Protein AF-A0A2H6AG44-F1 (afdb_monomer_lite)

Secondary structure (DSSP, 8-state):
-----S----S-SSS---EEEEEETTEEEEEESPPPPEEEEP-----SS-TT---EEEE-HHHHHHHHHHHHHHHTT-TT--HHHHHHHHHHH-TT-SSPPPHHHHHHHHHHHHHHHS-TTTTTT--PPPBTTB--------TTS-HHHHHHHHHHHHHHHHHH-TT-TTS-S-SS--TTS-----------------------

Sequence (204 aa):
MSLLVDNPILNSPFEEPTRYWAYEEGQPVLKKGRRPAGYYLKARTRGLQMAMLEEEFIPLELVNTIRERVQNWRERGHPGARPITRQLLNHWNNPERERKLFFCQRQAAETLIWLVEASQAEKQGIMIPKDNGLTRYACKMATGSGKTVVMGMVIAWQVLNKLANPQDRRFSDSPFPTSGRTCGMNTGRTTLSAGAARTGGRLR

Radius of gyration: 23.06 Å; chains: 1; bounding box: 61×59×54 Å

Foldseek 3Di:
DDLDDPDQDDDDQQDADQWHFDQDPNDTDIDGGDDFAWAFDDPPDPDPPPPPPDRDTDGPVLVRLLLVLLVVCVVVQNPQADPLVSVLLVVLVDPPDPDNAGPLLSSLLSSVSCVQRPDVVSCPPRDQDADPNHGDDDRDDDPPNCPVVSLVSNLCVLCSVCVVPVPDPSGDNDPDPPPDDDPDPPPPDDDDDPDDDDDDDDDD

pLDDT: mean 72.51, std 21.18, range [26.36, 92.31]

Structure (mmCIF, N/CA/C/O backbone):
data_AF-A0A2H6AG44-F1
#
_entry.id   AF-A0A2H6AG44-F1
#
loop_
_atom_site.group_PDB
_atom_site.id
_atom_site.type_symbol
_atom_site.label_atom_id
_atom_site.label_alt_id
_atom_site.label_comp_id
_atom_site.label_asym_id
_atom_site.label_entity_id
_atom_site.label_seq_id
_atom_site.pdbx_PDB_ins_code
_atom_site.Cartn_x
_atom_site.Cartn_y
_atom_site.Cartn_z
_atom_site.occupancy
_atom_site.B_iso_or_equiv
_atom_site.auth_seq_id
_atom_site.auth_comp_id
_atom_site.auth_asym_id
_atom_site.auth_atom_id
_atom_site.pdbx_PDB_model_num
ATOM 1 N N . MET A 1 1 ? 29.881 -11.716 -20.248 1.00 42.09 1 MET A N 1
ATOM 2 C CA . MET A 1 1 ? 28.734 -10.804 -20.438 1.00 42.09 1 MET A CA 1
ATOM 3 C C . MET A 1 1 ? 28.408 -10.192 -19.091 1.00 42.09 1 MET A C 1
ATOM 5 O O . MET A 1 1 ? 28.078 -10.925 -18.167 1.00 42.09 1 MET A O 1
ATOM 9 N N . SER A 1 2 ? 28.629 -8.890 -18.930 1.00 40.59 2 SER A N 1
ATOM 10 C CA . SER A 1 2 ? 28.346 -8.183 -17.683 1.00 40.59 2 SER A CA 1
ATOM 11 C C . SER A 1 2 ? 26.833 -8.109 -17.480 1.00 40.59 2 SER A C 1
ATOM 13 O O . SER A 1 2 ? 26.143 -7.378 -18.175 1.00 40.59 2 SER A O 1
ATOM 15 N N . LEU A 1 3 ? 26.320 -8.834 -16.483 1.00 56.34 3 LEU A N 1
ATOM 16 C CA . LEU A 1 3 ? 24.947 -8.696 -15.963 1.00 56.34 3 LEU A CA 1
ATOM 17 C C . LEU A 1 3 ? 24.706 -7.334 -15.270 1.00 56.34 3 LEU A C 1
ATOM 19 O O . LEU A 1 3 ? 23.705 -7.140 -14.585 1.00 56.34 3 LEU A O 1
ATOM 23 N N . LEU A 1 4 ? 25.664 -6.415 -15.379 1.00 56.34 4 LEU A N 1
ATOM 24 C CA . LEU A 1 4 ? 25.711 -5.151 -14.670 1.00 56.34 4 LEU A CA 1
ATOM 25 C C . LEU A 1 4 ? 25.247 -4.057 -15.624 1.00 56.34 4 LEU A C 1
ATOM 27 O O . LEU A 1 4 ? 25.925 -3.733 -16.593 1.00 56.34 4 LEU A O 1
ATOM 31 N N . VAL A 1 5 ? 24.064 -3.525 -15.338 1.00 64.44 5 VAL A N 1
ATOM 32 C CA . VAL A 1 5 ? 23.572 -2.281 -15.926 1.00 64.44 5 VAL A CA 1
ATOM 33 C C . VAL A 1 5 ? 24.279 -1.121 -15.226 1.00 64.44 5 VAL A C 1
ATOM 35 O O . VAL A 1 5 ? 24.284 -1.080 -13.996 1.00 64.44 5 VAL A O 1
ATOM 38 N N . ASP A 1 6 ? 24.806 -0.161 -15.988 1.00 64.00 6 ASP A N 1
ATOM 39 C CA . ASP A 1 6 ? 25.534 0.998 -15.446 1.00 64.00 6 ASP A CA 1
ATOM 40 C C . ASP A 1 6 ? 24.676 1.866 -14.506 1.00 64.00 6 ASP A C 1
ATOM 42 O O . ASP A 1 6 ? 25.170 2.391 -13.513 1.00 64.00 6 ASP A O 1
ATOM 46 N N . ASN A 1 7 ? 23.365 1.960 -14.770 1.00 75.62 7 ASN A N 1
ATOM 47 C CA . ASN A 1 7 ? 22.387 2.660 -13.932 1.00 75.62 7 ASN A CA 1
ATOM 48 C C . ASN A 1 7 ? 21.241 1.726 -13.492 1.00 75.62 7 ASN A C 1
ATOM 50 O O . ASN A 1 7 ? 20.195 1.651 -14.148 1.00 75.62 7 ASN A O 1
ATOM 54 N N . PRO A 1 8 ? 21.393 1.014 -12.359 1.00 76.19 8 PRO A N 1
ATOM 55 C CA . PRO A 1 8 ? 20.370 0.089 -11.872 1.00 76.19 8 PRO A CA 1
ATOM 56 C C . PRO A 1 8 ? 19.147 0.801 -11.267 1.00 76.19 8 PRO A C 1
ATOM 58 O O . PRO A 1 8 ? 18.061 0.218 -11.209 1.00 76.19 8 PRO A O 1
ATOM 61 N N . ILE A 1 9 ? 19.294 2.054 -10.818 1.00 81.25 9 ILE A N 1
ATOM 62 C CA . ILE A 1 9 ? 18.219 2.831 -10.186 1.00 81.25 9 ILE A CA 1
ATOM 63 C C . ILE A 1 9 ? 17.515 3.680 -11.248 1.00 81.25 9 ILE A C 1
ATOM 65 O O . ILE A 1 9 ? 18.078 4.642 -11.758 1.00 81.25 9 ILE A O 1
ATOM 69 N N . LEU A 1 10 ? 16.267 3.323 -11.563 1.00 82.38 10 LEU A N 1
ATOM 70 C CA . LEU A 1 10 ? 15.474 3.979 -12.613 1.00 82.38 10 LEU A CA 1
ATOM 71 C C . LEU A 1 10 ? 14.402 4.948 -12.099 1.00 82.38 10 LEU A C 1
ATOM 73 O O . LEU A 1 10 ? 13.981 5.830 -12.840 1.00 82.38 10 LEU A O 1
ATOM 77 N N . ASN A 1 11 ? 13.899 4.744 -10.878 1.00 85.62 11 ASN A N 1
ATOM 78 C CA . ASN A 1 11 ? 12.715 5.442 -10.371 1.00 85.62 11 ASN A CA 1
ATOM 79 C C . ASN A 1 11 ? 13.022 6.191 -9.074 1.00 85.62 11 ASN A C 1
ATOM 81 O O . ASN A 1 11 ? 13.850 5.753 -8.273 1.00 85.62 11 ASN A O 1
ATOM 85 N N . SER A 1 12 ? 12.276 7.271 -8.843 1.00 85.50 12 SER A N 1
ATOM 86 C CA . SER A 1 12 ? 12.249 7.966 -7.557 1.00 85.50 12 SER A CA 1
ATOM 87 C C . SER A 1 12 ? 11.626 7.077 -6.467 1.00 85.50 12 SER A C 1
ATOM 89 O O . SER A 1 12 ? 10.644 6.382 -6.733 1.00 85.50 12 SER A O 1
ATOM 91 N N . PRO A 1 13 ? 12.134 7.100 -5.221 1.00 85.88 13 PRO A N 1
ATOM 92 C CA . PRO A 1 13 ? 11.559 6.331 -4.113 1.00 85.88 13 PRO A CA 1
ATOM 93 C C . PRO A 1 13 ? 10.216 6.889 -3.598 1.00 85.88 13 PRO A C 1
ATOM 95 O O . PRO A 1 13 ? 9.525 6.222 -2.819 1.00 85.88 13 PRO A O 1
ATOM 98 N N . PHE A 1 14 ? 9.849 8.112 -3.990 1.00 86.19 14 PHE A N 1
ATOM 99 C CA . PHE A 1 14 ? 8.652 8.815 -3.508 1.00 86.19 14 PHE A CA 1
ATOM 100 C C . PHE A 1 14 ? 7.451 8.711 -4.453 1.00 86.19 14 PHE A C 1
ATOM 102 O O . PHE A 1 14 ? 6.318 8.927 -4.022 1.00 86.19 14 PHE A O 1
ATOM 109 N N . GLU A 1 15 ? 7.694 8.356 -5.711 1.00 86.69 15 GLU A N 1
ATOM 110 C CA . GLU A 1 15 ? 6.684 8.291 -6.765 1.00 86.69 15 GLU A CA 1
ATOM 111 C C . GLU A 1 15 ? 6.394 6.846 -7.174 1.00 86.69 15 GLU A C 1
ATOM 113 O O . GLU A 1 15 ? 7.120 5.910 -6.826 1.00 86.69 15 GLU A O 1
ATOM 118 N N . GLU A 1 16 ? 5.298 6.657 -7.906 1.00 86.06 16 GLU A N 1
ATOM 119 C CA . GLU A 1 16 ? 4.969 5.359 -8.481 1.00 86.06 16 GLU A CA 1
ATOM 120 C C . GLU A 1 16 ? 6.038 4.957 -9.516 1.00 86.06 16 GLU A C 1
ATOM 122 O O . GLU A 1 16 ? 6.372 5.753 -10.396 1.00 86.06 16 GLU A O 1
ATOM 127 N N . PRO A 1 17 ? 6.598 3.734 -9.443 1.00 87.62 17 PRO A N 1
ATOM 128 C CA . PRO A 1 17 ? 7.595 3.281 -10.406 1.00 87.62 17 PRO A CA 1
ATOM 129 C C . PRO A 1 17 ? 7.007 3.188 -11.819 1.00 87.62 17 PRO A C 1
ATOM 131 O O . PRO A 1 17 ? 6.048 2.452 -12.054 1.00 87.62 17 PRO A O 1
ATOM 134 N N . THR A 1 18 ? 7.638 3.881 -12.767 1.00 88.69 18 THR A N 1
ATOM 135 C CA . THR A 1 18 ? 7.198 3.972 -14.169 1.00 88.69 18 THR A CA 1
ATOM 136 C C . THR A 1 18 ? 8.041 3.140 -15.127 1.00 88.69 18 THR A C 1
ATOM 138 O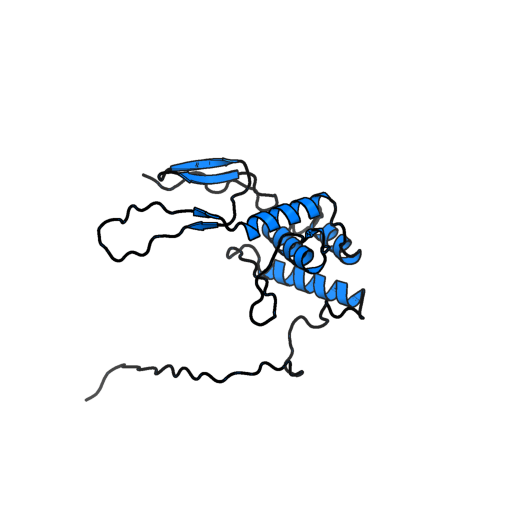 O . THR A 1 18 ? 7.660 2.984 -16.288 1.00 88.69 18 THR A O 1
ATOM 141 N N . ARG A 1 19 ? 9.200 2.635 -14.689 1.00 88.38 19 ARG A N 1
ATOM 142 C CA . ARG A 1 19 ? 10.122 1.843 -15.517 1.00 88.38 19 ARG A CA 1
ATOM 143 C C . ARG A 1 19 ? 10.704 0.676 -14.733 1.00 88.38 19 ARG A C 1
ATOM 145 O O . ARG A 1 19 ? 10.898 0.772 -13.520 1.00 88.38 19 ARG A O 1
ATOM 152 N N . TYR A 1 20 ? 11.037 -0.415 -15.410 1.00 88.56 20 TYR A N 1
ATOM 153 C CA . TYR A 1 20 ? 11.766 -1.528 -14.803 1.00 88.56 20 TYR A CA 1
ATOM 154 C C . TYR A 1 20 ? 12.668 -2.235 -15.814 1.00 88.56 20 TYR A C 1
ATOM 156 O O . TYR A 1 20 ? 12.394 -2.242 -17.012 1.00 88.56 20 TYR A O 1
ATOM 164 N N . TRP A 1 21 ? 13.731 -2.853 -15.303 1.00 84.19 21 TRP A N 1
ATOM 165 C CA . TRP A 1 21 ? 14.568 -3.773 -16.064 1.00 84.19 21 TRP A CA 1
ATOM 166 C C . TRP A 1 21 ? 13.903 -5.153 -16.107 1.00 84.19 21 TRP A C 1
ATOM 168 O O . TRP A 1 21 ? 13.630 -5.746 -15.057 1.00 84.19 21 TRP A O 1
ATOM 178 N N . ALA A 1 22 ? 13.619 -5.643 -17.310 1.00 82.81 22 ALA A N 1
ATOM 179 C CA . ALA A 1 22 ? 13.254 -7.026 -17.585 1.00 82.81 22 ALA A CA 1
ATOM 180 C C . ALA A 1 22 ? 14.497 -7.760 -18.095 1.00 82.81 22 ALA A C 1
ATOM 182 O O . ALA A 1 22 ? 15.274 -7.181 -18.843 1.00 82.81 22 ALA A O 1
ATOM 183 N N . TYR A 1 23 ? 14.694 -9.009 -17.686 1.00 78.75 23 TYR A N 1
ATOM 184 C CA . TYR A 1 23 ? 15.743 -9.849 -18.258 1.00 78.75 23 TYR A CA 1
ATOM 185 C C . TYR A 1 23 ? 15.082 -10.789 -19.258 1.00 78.75 23 TYR A C 1
ATOM 187 O O . TYR A 1 23 ? 14.269 -11.621 -18.861 1.00 78.75 23 TYR A O 1
ATOM 195 N N . GLU A 1 24 ? 15.402 -10.617 -20.533 1.00 77.31 24 GLU A N 1
ATOM 196 C CA . GLU A 1 24 ? 14.952 -11.474 -21.632 1.00 77.31 24 GLU A CA 1
ATOM 197 C C . GLU A 1 24 ? 16.206 -12.077 -22.258 1.00 77.31 24 GLU A C 1
ATOM 199 O O . GLU A 1 24 ? 17.140 -11.344 -22.576 1.00 77.31 24 GLU A O 1
ATOM 204 N N . GLU A 1 25 ? 16.284 -13.410 -22.324 1.00 69.06 25 GLU A N 1
ATOM 205 C CA . GLU A 1 25 ? 17.428 -14.133 -22.914 1.00 69.06 25 GLU A CA 1
ATOM 206 C C . GLU A 1 25 ? 18.803 -13.716 -22.342 1.00 69.06 25 GLU A C 1
ATOM 208 O O . GLU A 1 25 ? 19.834 -13.737 -23.010 1.00 69.06 25 GLU A O 1
ATOM 213 N N . GLY A 1 26 ? 18.830 -13.310 -21.067 1.00 69.25 26 GLY A N 1
ATOM 214 C CA . GLY A 1 26 ? 20.046 -12.856 -20.385 1.00 69.25 26 GLY A CA 1
ATOM 215 C C . GLY A 1 26 ? 20.449 -11.403 -20.665 1.00 69.25 26 GLY A C 1
ATOM 216 O O . GLY A 1 26 ? 21.463 -10.957 -20.123 1.00 69.25 26 GLY A O 1
ATOM 217 N N . GLN A 1 27 ? 19.664 -10.641 -21.435 1.00 73.25 27 GLN A N 1
ATOM 218 C CA . GLN A 1 27 ? 19.882 -9.213 -21.677 1.00 73.25 27 GLN A CA 1
ATOM 219 C C . GLN A 1 27 ? 18.901 -8.332 -20.878 1.00 73.25 27 GLN A C 1
ATOM 221 O O . GLN A 1 27 ? 17.702 -8.620 -20.827 1.00 73.25 27 GLN A O 1
ATOM 226 N N . PRO A 1 28 ? 19.382 -7.247 -20.236 1.00 79.81 28 PRO A N 1
ATOM 227 C CA . PRO A 1 28 ? 18.525 -6.300 -19.534 1.00 79.81 28 PRO A CA 1
ATOM 228 C C . PRO A 1 28 ? 17.813 -5.370 -20.529 1.00 79.81 28 PRO A C 1
ATOM 230 O O . PRO A 1 28 ? 18.414 -4.466 -21.105 1.00 79.81 28 PRO A O 1
ATOM 233 N N . VAL A 1 29 ? 16.506 -5.552 -20.691 1.00 84.69 29 VAL A N 1
ATOM 234 C CA . VAL A 1 29 ? 15.631 -4.713 -21.517 1.00 84.69 29 VAL A CA 1
ATOM 235 C C . VAL A 1 29 ? 14.862 -3.738 -20.628 1.00 84.69 29 VAL A C 1
ATOM 237 O O . VAL A 1 29 ? 14.238 -4.119 -19.634 1.00 84.69 29 VAL A O 1
ATOM 240 N N . LEU A 1 30 ? 14.883 -2.454 -20.985 1.00 85.94 30 LEU A N 1
ATOM 241 C CA . LEU A 1 30 ? 14.125 -1.427 -20.276 1.00 85.94 30 LEU A CA 1
ATOM 242 C C . LEU A 1 30 ? 12.657 -1.457 -20.718 1.00 85.94 30 LEU A C 1
ATOM 244 O O . LEU A 1 30 ? 12.338 -1.106 -21.854 1.00 85.94 30 LEU A O 1
ATOM 248 N N . LYS A 1 31 ? 11.746 -1.808 -19.808 1.00 86.94 31 LYS A N 1
ATOM 249 C CA . LYS A 1 31 ? 10.298 -1.773 -20.055 1.00 86.94 31 LYS A CA 1
ATOM 250 C C . LYS A 1 31 ? 9.630 -0.604 -19.336 1.00 86.94 31 LYS A C 1
ATOM 252 O O . LYS A 1 31 ? 10.017 -0.212 -18.232 1.00 86.94 31 LYS A O 1
ATOM 257 N N . LYS A 1 32 ? 8.605 -0.042 -19.986 1.00 87.75 32 LYS A N 1
ATOM 258 C CA . LYS A 1 32 ? 7.723 0.984 -19.412 1.00 87.75 32 LYS A CA 1
ATOM 259 C C . LYS A 1 32 ? 6.639 0.327 -18.553 1.00 87.75 32 LYS A C 1
ATOM 261 O O . LYS A 1 32 ? 6.216 -0.794 -18.819 1.00 87.75 32 LYS A O 1
ATOM 266 N N . GLY A 1 33 ? 6.182 1.053 -17.543 1.00 85.75 33 GLY A N 1
ATOM 267 C CA . GLY A 1 33 ? 5.199 0.612 -16.563 1.00 85.75 33 GLY A CA 1
ATOM 268 C C . GLY A 1 33 ? 5.828 0.088 -15.276 1.00 85.75 33 GLY A C 1
ATOM 269 O O . GLY A 1 33 ? 7.043 0.106 -15.070 1.00 85.75 33 GLY A O 1
ATOM 270 N N . ARG A 1 34 ? 4.966 -0.385 -14.383 1.00 85.25 34 ARG A N 1
ATOM 271 C CA . ARG A 1 34 ? 5.368 -0.986 -13.119 1.00 85.25 34 ARG A CA 1
ATOM 272 C C . ARG A 1 34 ? 5.635 -2.476 -13.302 1.00 85.25 34 ARG A C 1
ATOM 274 O O . ARG A 1 34 ? 4.851 -3.179 -13.931 1.00 85.25 34 ARG A O 1
ATOM 281 N N . ARG A 1 35 ? 6.702 -2.981 -12.676 1.00 87.31 35 ARG A N 1
ATOM 282 C CA . ARG A 1 35 ? 7.015 -4.414 -12.701 1.00 87.31 35 ARG A CA 1
ATOM 283 C C . ARG A 1 35 ? 5.863 -5.247 -12.099 1.00 87.31 35 ARG A C 1
ATOM 285 O O . ARG A 1 35 ? 5.492 -4.986 -10.942 1.00 87.31 35 ARG A O 1
ATOM 292 N N . PRO A 1 36 ? 5.352 -6.272 -12.811 1.00 87.44 36 PRO A N 1
ATOM 293 C CA . PRO A 1 36 ? 4.350 -7.175 -12.258 1.00 87.44 36 PRO A CA 1
ATOM 294 C C . PRO A 1 36 ? 4.908 -7.913 -11.036 1.00 87.44 36 PRO A C 1
ATOM 296 O O . PRO A 1 36 ? 6.092 -8.252 -10.965 1.00 87.44 36 PRO A O 1
ATOM 299 N N . ALA A 1 37 ? 4.062 -8.137 -10.033 1.00 87.44 37 ALA A N 1
ATOM 300 C CA . ALA A 1 37 ? 4.389 -9.030 -8.933 1.00 87.44 37 ALA A CA 1
ATOM 301 C C . ALA A 1 37 ? 4.443 -10.464 -9.463 1.00 87.44 37 ALA A C 1
ATOM 303 O O . ALA A 1 37 ? 3.527 -10.898 -10.157 1.00 87.44 37 ALA A O 1
ATOM 304 N N . GLY A 1 38 ? 5.502 -11.182 -9.114 1.00 86.81 38 GLY A N 1
ATOM 305 C CA . GLY A 1 38 ? 5.739 -12.560 -9.517 1.00 86.81 38 GLY A CA 1
ATOM 306 C C . GLY A 1 38 ? 7.015 -13.090 -8.879 1.00 86.81 38 GLY A C 1
ATOM 307 O O . GLY A 1 38 ? 7.726 -12.354 -8.182 1.00 86.81 38 GLY A O 1
ATOM 308 N N . TYR A 1 39 ? 7.295 -14.364 -9.097 1.00 82.56 39 TYR A N 1
ATOM 309 C CA . TYR A 1 39 ? 8.540 -15.007 -8.694 1.00 82.56 39 TYR A CA 1
ATOM 310 C C . TYR A 1 39 ? 9.073 -15.843 -9.853 1.00 82.56 39 TYR A C 1
ATOM 312 O O . TYR A 1 39 ? 8.308 -16.301 -10.694 1.00 82.56 39 TYR A O 1
ATOM 320 N N . TYR A 1 40 ? 10.390 -16.022 -9.890 1.00 80.44 40 TYR A N 1
ATOM 321 C CA . TYR A 1 40 ? 11.020 -16.932 -10.838 1.00 80.44 40 TYR A CA 1
ATOM 322 C C . TYR A 1 40 ? 11.153 -18.297 -10.182 1.00 80.44 40 TYR A C 1
ATOM 324 O O . TYR A 1 40 ? 11.699 -18.398 -9.075 1.00 8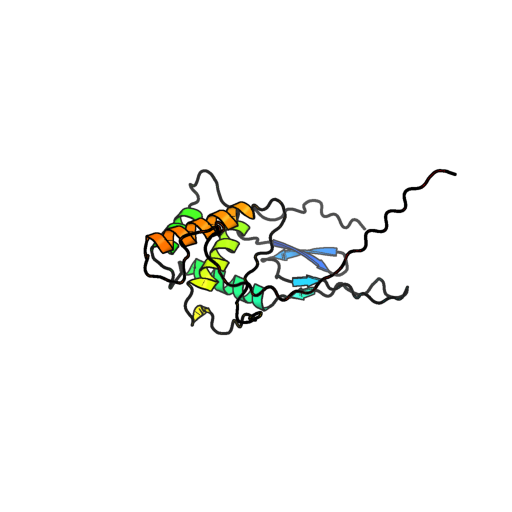0.44 40 TYR A O 1
ATOM 332 N N . LEU A 1 41 ? 10.656 -19.340 -10.841 1.00 72.69 41 LEU A N 1
ATOM 333 C CA . LEU A 1 41 ? 10.988 -20.706 -10.461 1.00 72.69 41 LEU A CA 1
ATOM 334 C C . LEU A 1 41 ? 12.282 -21.109 -11.154 1.00 72.69 41 LEU A C 1
ATOM 336 O O . LEU A 1 41 ? 12.414 -21.020 -12.367 1.00 72.69 41 LEU A O 1
ATOM 340 N N . LYS A 1 42 ? 13.236 -21.595 -10.360 1.00 63.28 42 LYS A N 1
ATOM 341 C CA . LYS A 1 42 ? 14.343 -22.397 -10.881 1.00 63.28 42 LYS A CA 1
ATOM 342 C C . LYS A 1 42 ? 13.933 -23.851 -10.751 1.00 63.28 42 LYS A C 1
ATOM 344 O O . LYS A 1 42 ? 13.688 -24.304 -9.629 1.00 63.28 42 LYS A O 1
ATOM 349 N N . ALA A 1 43 ? 13.852 -24.570 -11.865 1.00 54.38 43 ALA A N 1
ATOM 350 C CA . ALA A 1 43 ? 13.606 -26.004 -11.846 1.00 54.38 43 ALA A CA 1
ATOM 351 C C . ALA A 1 43 ? 14.711 -26.691 -11.019 1.00 54.38 43 ALA A C 1
ATOM 353 O O . ALA A 1 43 ? 15.871 -26.756 -11.420 1.00 54.38 43 ALA A O 1
ATOM 354 N N . ARG A 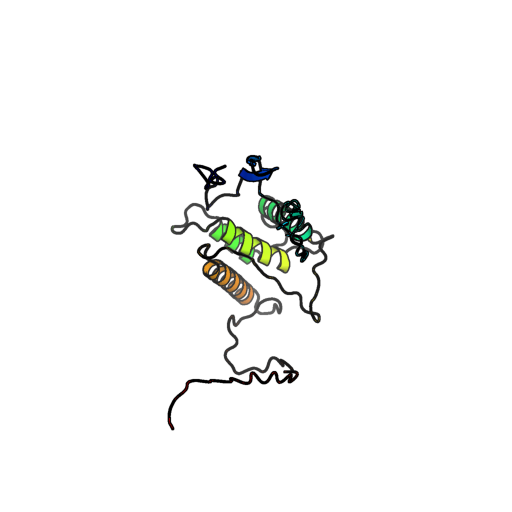1 44 ? 14.373 -27.170 -9.815 1.00 48.28 44 ARG A N 1
ATOM 355 C CA . ARG A 1 44 ? 15.270 -28.002 -9.001 1.00 48.28 44 ARG A CA 1
ATOM 356 C C . ARG A 1 44 ? 15.190 -29.444 -9.496 1.00 48.28 44 ARG A C 1
ATOM 358 O O . ARG A 1 44 ? 14.619 -30.291 -8.815 1.00 48.28 44 ARG A O 1
ATOM 365 N N . THR A 1 45 ? 15.782 -29.739 -10.645 1.00 49.00 45 THR A N 1
ATOM 366 C CA . THR A 1 45 ? 16.004 -31.135 -11.043 1.00 49.00 45 THR A CA 1
ATOM 367 C C . THR A 1 45 ? 17.450 -31.509 -10.743 1.00 49.00 45 THR A C 1
ATOM 369 O O . THR A 1 45 ? 18.387 -30.865 -11.208 1.00 49.00 45 THR A O 1
ATOM 372 N N . ARG A 1 46 ? 17.639 -32.541 -9.909 1.00 44.50 46 ARG A N 1
ATOM 373 C CA . ARG A 1 46 ? 18.936 -33.191 -9.674 1.00 44.50 46 ARG A CA 1
ATOM 374 C C . ARG A 1 46 ? 19.372 -33.890 -10.967 1.00 44.50 46 ARG A C 1
ATOM 376 O O . ARG A 1 46 ? 18.986 -35.026 -11.206 1.00 44.50 46 ARG A O 1
ATOM 383 N N . GLY A 1 47 ? 20.167 -33.213 -11.783 1.00 46.12 47 GLY A N 1
ATOM 384 C CA . GLY A 1 47 ? 20.821 -33.789 -12.955 1.00 46.12 47 GLY A CA 1
ATOM 385 C C . GLY A 1 47 ? 21.779 -32.773 -13.566 1.00 46.12 47 GLY A C 1
ATOM 386 O O . GLY A 1 47 ? 21.408 -31.620 -13.751 1.00 46.12 47 GLY A O 1
ATOM 387 N N . LEU A 1 48 ? 23.015 -33.188 -13.858 1.00 48.81 48 LEU A N 1
ATOM 388 C CA . LEU A 1 48 ? 24.110 -32.347 -14.377 1.00 48.81 48 LEU A CA 1
ATOM 389 C C . LEU A 1 48 ? 23.859 -31.816 -15.808 1.00 48.81 48 LEU A C 1
ATOM 391 O O . LEU A 1 48 ? 24.732 -31.211 -16.419 1.00 48.81 48 LEU A O 1
ATOM 395 N N . GLN A 1 49 ? 22.672 -32.037 -16.365 1.00 44.38 49 GLN A N 1
ATOM 396 C CA . GLN A 1 49 ? 22.349 -31.747 -17.751 1.00 44.38 49 GLN A CA 1
ATOM 397 C C . GLN A 1 49 ? 20.987 -31.069 -17.768 1.00 44.38 49 GLN A C 1
ATOM 399 O O . GLN A 1 49 ? 19.992 -31.749 -17.547 1.00 44.38 49 GLN A O 1
ATOM 404 N N . MET A 1 50 ? 21.009 -29.737 -17.955 1.00 43.19 50 MET A N 1
ATOM 405 C CA . MET A 1 50 ? 19.893 -28.763 -17.983 1.00 43.19 50 MET A CA 1
ATOM 406 C C . MET A 1 50 ? 20.007 -27.612 -16.952 1.00 43.19 50 MET A C 1
ATOM 408 O O . MET A 1 50 ? 19.016 -27.116 -16.428 1.00 43.19 50 MET A O 1
ATOM 412 N N . ALA A 1 51 ? 21.215 -27.100 -16.689 1.00 46.22 51 ALA A N 1
ATOM 413 C CA . ALA A 1 51 ? 21.405 -25.852 -15.929 1.00 46.22 51 ALA A CA 1
ATOM 414 C C . ALA A 1 51 ? 21.043 -24.571 -16.725 1.00 46.22 51 ALA A C 1
ATOM 416 O O . ALA A 1 51 ? 21.285 -23.465 -16.247 1.00 46.22 51 ALA A O 1
ATOM 417 N N . MET A 1 52 ? 20.475 -24.719 -17.929 1.00 42.03 52 MET A N 1
ATOM 418 C CA . MET A 1 52 ? 20.064 -23.630 -18.825 1.00 42.03 52 MET A CA 1
ATOM 419 C C . MET A 1 52 ? 18.536 -23.521 -18.974 1.00 42.03 52 MET A C 1
ATOM 421 O O . MET A 1 52 ? 18.080 -22.847 -19.890 1.00 42.03 52 MET A O 1
ATOM 425 N N . LEU A 1 53 ? 17.736 -24.184 -18.121 1.00 45.41 53 LEU A N 1
ATOM 426 C CA . LEU A 1 53 ? 16.283 -24.002 -18.175 1.00 45.41 53 LEU A CA 1
ATOM 427 C C . LEU A 1 53 ? 15.907 -22.595 -17.713 1.00 45.41 53 LEU A C 1
ATOM 429 O O . LEU A 1 53 ? 16.182 -22.202 -16.577 1.00 45.41 53 LEU A O 1
ATOM 433 N N . GLU A 1 54 ? 15.290 -21.885 -18.650 1.00 54.62 54 GLU A N 1
ATOM 434 C CA . GLU A 1 54 ? 14.649 -20.583 -18.552 1.00 54.62 54 GLU A CA 1
ATOM 435 C C . GLU A 1 54 ? 14.038 -20.342 -17.167 1.00 54.62 54 GLU A C 1
ATOM 437 O O . GLU A 1 54 ? 13.264 -21.146 -16.644 1.00 54.62 54 GLU A O 1
ATOM 442 N N . GLU A 1 55 ? 14.410 -19.220 -16.546 1.00 62.62 55 GLU A N 1
ATOM 443 C CA . GLU A 1 55 ? 13.752 -18.746 -15.334 1.00 62.62 55 GLU A CA 1
ATOM 444 C C . GLU A 1 55 ? 12.307 -18.369 -15.691 1.00 62.62 55 GLU A C 1
ATOM 446 O O . GLU A 1 55 ? 12.033 -17.244 -16.108 1.00 62.62 55 GLU A O 1
ATOM 451 N N . GLU A 1 56 ? 11.372 -19.309 -15.549 1.00 69.62 56 GLU A N 1
ATOM 452 C CA . GLU A 1 56 ? 9.967 -19.045 -15.839 1.00 69.62 56 GLU A CA 1
ATOM 453 C C . GLU A 1 56 ? 9.411 -18.064 -14.799 1.00 69.62 56 GLU A C 1
ATOM 455 O O . GLU A 1 56 ? 9.440 -18.302 -13.582 1.00 69.62 56 GLU A O 1
ATOM 460 N N . PHE A 1 57 ? 8.947 -16.911 -15.282 1.00 80.00 57 PHE A N 1
ATOM 461 C CA . PHE A 1 57 ? 8.333 -15.887 -14.450 1.00 80.00 57 PHE A CA 1
ATOM 462 C C . PHE A 1 57 ? 6.866 -16.226 -14.215 1.00 80.00 57 PHE A C 1
ATOM 464 O O . PHE A 1 57 ? 6.041 -16.086 -15.114 1.00 80.00 57 PHE A O 1
ATOM 471 N N . ILE A 1 58 ? 6.523 -16.590 -12.981 1.00 83.44 58 ILE A N 1
ATOM 472 C CA . ILE A 1 58 ? 5.135 -16.837 -12.595 1.00 83.44 58 ILE A CA 1
ATOM 473 C C . ILE A 1 58 ? 4.552 -15.556 -11.991 1.00 83.44 58 ILE A C 1
ATOM 475 O O . ILE A 1 58 ? 4.985 -15.134 -10.905 1.00 83.44 58 ILE A O 1
ATOM 479 N N . PRO A 1 59 ? 3.572 -14.915 -12.655 1.00 85.75 59 PRO A N 1
ATOM 480 C CA . PRO A 1 59 ? 2.911 -13.740 -12.119 1.00 85.75 59 PRO A CA 1
ATOM 481 C C . PRO A 1 59 ? 2.006 -14.106 -10.936 1.00 85.75 59 PRO A C 1
ATOM 483 O O . PRO A 1 59 ? 1.319 -15.122 -10.915 1.00 85.75 59 PRO A O 1
ATOM 486 N N . LEU A 1 60 ? 1.968 -13.228 -9.937 1.00 86.94 60 LEU A N 1
ATOM 487 C CA . LEU A 1 60 ? 1.008 -13.282 -8.839 1.00 86.94 60 LEU A CA 1
ATOM 488 C C . LEU A 1 60 ? -0.229 -12.471 -9.225 1.00 86.94 60 LEU A C 1
ATOM 490 O O . LEU A 1 60 ? -0.347 -11.300 -8.853 1.00 86.94 60 LEU A O 1
ATOM 494 N N . GLU A 1 61 ? -1.137 -13.092 -9.973 1.00 86.62 61 GLU A N 1
ATOM 495 C CA . GLU A 1 61 ? -2.342 -12.448 -10.517 1.00 86.62 61 GLU A CA 1
ATOM 496 C C . GLU A 1 61 ? -3.139 -11.704 -9.444 1.00 86.62 61 GLU A C 1
ATOM 498 O O . GLU A 1 61 ? -3.337 -10.499 -9.563 1.00 86.62 61 GLU A O 1
ATOM 503 N N . LEU A 1 62 ? -3.461 -12.370 -8.329 1.00 86.94 62 LEU A N 1
ATOM 504 C CA . LEU A 1 62 ? -4.205 -11.773 -7.215 1.00 86.94 62 LEU A CA 1
ATOM 505 C C . LEU A 1 62 ? -3.566 -10.471 -6.705 1.00 86.94 62 LEU A C 1
ATOM 507 O O . LEU A 1 62 ? -4.255 -9.489 -6.440 1.00 86.94 62 LEU A O 1
ATOM 511 N N . VAL A 1 63 ? -2.237 -10.444 -6.573 1.00 88.00 63 VAL A N 1
ATOM 512 C CA . VAL A 1 63 ? -1.510 -9.263 -6.083 1.00 88.00 63 VAL A CA 1
ATOM 513 C C . VAL A 1 63 ? -1.525 -8.149 -7.124 1.00 88.00 63 VAL A C 1
ATOM 515 O O . VAL A 1 63 ? -1.662 -6.980 -6.760 1.00 88.00 63 VAL A O 1
ATOM 518 N N . ASN A 1 64 ? -1.390 -8.490 -8.404 1.00 89.69 64 ASN A N 1
ATOM 519 C CA . ASN A 1 64 ? -1.453 -7.519 -9.494 1.00 89.69 64 ASN A CA 1
ATOM 520 C C . ASN A 1 64 ? -2.852 -6.898 -9.595 1.00 89.69 64 ASN A C 1
ATOM 522 O O . ASN A 1 64 ? -2.958 -5.673 -9.626 1.00 89.69 64 ASN A O 1
ATOM 526 N N . THR A 1 65 ? -3.910 -7.704 -9.497 1.00 90.00 65 THR A N 1
ATOM 527 C CA . THR A 1 65 ? -5.295 -7.218 -9.456 1.00 90.00 65 THR A CA 1
ATOM 528 C C . THR A 1 65 ? -5.544 -6.319 -8.246 1.00 90.00 65 THR A C 1
ATOM 530 O O . THR A 1 65 ? -6.124 -5.246 -8.389 1.00 90.00 65 THR A O 1
ATOM 533 N N . ILE A 1 66 ? -5.080 -6.697 -7.047 1.00 90.00 66 ILE A N 1
ATOM 534 C CA . ILE A 1 66 ? -5.228 -5.848 -5.851 1.00 90.00 66 ILE A CA 1
ATOM 535 C C . ILE A 1 66 ? -4.519 -4.503 -6.047 1.00 90.00 66 ILE A C 1
ATOM 537 O O . ILE A 1 66 ? -5.079 -3.470 -5.696 1.00 90.00 66 ILE A O 1
ATOM 541 N N . ARG A 1 67 ? -3.312 -4.484 -6.626 1.00 90.56 67 ARG A N 1
ATOM 542 C CA . ARG A 1 67 ? -2.580 -3.231 -6.888 1.00 90.56 67 ARG A CA 1
ATOM 543 C C . ARG A 1 67 ? -3.364 -2.290 -7.795 1.00 90.56 67 ARG A C 1
ATOM 545 O O . ARG A 1 67 ? -3.446 -1.108 -7.483 1.00 90.56 67 ARG A O 1
ATOM 552 N N . GLU A 1 68 ? -3.946 -2.817 -8.865 1.00 90.75 68 GLU A N 1
ATOM 553 C CA . GLU A 1 68 ? -4.776 -2.043 -9.791 1.00 90.75 68 GLU A CA 1
ATOM 554 C C . GLU A 1 68 ? -6.041 -1.509 -9.103 1.00 90.75 68 GLU A C 1
ATOM 556 O O . GLU A 1 68 ? -6.383 -0.334 -9.224 1.00 90.75 68 GLU A O 1
ATOM 561 N N . ARG A 1 69 ? -6.712 -2.337 -8.292 1.00 90.50 69 ARG A N 1
ATOM 562 C CA . ARG A 1 69 ? -7.897 -1.922 -7.523 1.00 90.50 69 ARG A CA 1
ATOM 563 C C . ARG A 1 69 ? -7.577 -0.823 -6.517 1.00 90.50 69 ARG A C 1
ATOM 565 O O . ARG A 1 69 ? -8.321 0.148 -6.433 1.00 90.50 69 ARG A O 1
ATOM 572 N N . VAL A 1 70 ? -6.472 -0.953 -5.787 1.00 91.38 70 VAL A N 1
ATOM 573 C CA . VAL A 1 70 ? -6.010 0.059 -4.826 1.00 91.38 70 VAL A CA 1
ATOM 574 C C . VAL A 1 70 ? -5.630 1.352 -5.545 1.00 91.38 70 VAL A C 1
ATOM 576 O O . VAL A 1 70 ? -5.967 2.430 -5.061 1.00 91.38 70 VAL A O 1
ATOM 579 N N . GLN A 1 71 ? -4.983 1.265 -6.710 1.00 90.81 71 GLN A N 1
ATOM 580 C CA . GLN A 1 71 ? -4.687 2.434 -7.536 1.00 90.81 71 GLN A CA 1
ATOM 581 C C . GLN A 1 71 ? -5.974 3.161 -7.953 1.00 90.81 71 GLN A C 1
ATOM 583 O O . GLN A 1 71 ? -6.106 4.353 -7.681 1.00 90.81 71 GLN A O 1
ATOM 588 N N . ASN A 1 72 ? -6.947 2.439 -8.511 1.00 91.00 72 ASN A N 1
ATOM 589 C CA . ASN A 1 72 ? -8.243 2.999 -8.904 1.00 91.00 72 ASN A CA 1
ATOM 590 C C . ASN A 1 72 ? -9.004 3.600 -7.710 1.00 91.00 72 ASN A C 1
ATOM 592 O O . ASN A 1 72 ? -9.631 4.652 -7.822 1.00 91.00 72 ASN A O 1
ATOM 596 N N . TRP A 1 73 ? -8.947 2.947 -6.548 1.00 90.81 73 TRP A N 1
ATOM 597 C CA . TRP A 1 73 ? -9.565 3.432 -5.314 1.00 90.81 73 TRP A CA 1
ATOM 598 C C . TRP A 1 73 ? -8.940 4.747 -4.832 1.00 90.81 73 TRP A C 1
ATOM 600 O O . TRP A 1 73 ? -9.654 5.677 -4.453 1.00 90.81 73 TRP A O 1
ATOM 610 N N . ARG A 1 74 ? -7.611 4.852 -4.905 1.00 89.75 74 ARG A N 1
ATOM 611 C CA . ARG A 1 74 ? -6.855 6.067 -4.582 1.00 89.75 74 ARG A CA 1
ATOM 612 C C . ARG A 1 74 ? -7.175 7.213 -5.540 1.00 89.75 74 ARG A C 1
ATOM 614 O O . ARG A 1 74 ? -7.419 8.325 -5.081 1.00 89.75 74 ARG A O 1
ATOM 621 N N . GLU A 1 75 ? -7.220 6.951 -6.844 1.00 90.12 75 GLU A N 1
ATOM 622 C CA . GLU A 1 75 ? -7.548 7.955 -7.873 1.00 90.12 75 GLU A CA 1
ATOM 623 C C . GLU A 1 75 ? -8.965 8.523 -7.705 1.00 90.12 75 GLU A C 1
ATOM 625 O O . GLU A 1 75 ? -9.200 9.702 -7.952 1.00 90.12 75 GLU A O 1
ATOM 630 N N . ARG A 1 76 ? -9.901 7.715 -7.195 1.00 88.50 76 ARG A N 1
ATOM 631 C CA . ARG A 1 76 ? -11.277 8.134 -6.873 1.00 88.50 76 ARG A CA 1
ATOM 632 C C . ARG A 1 76 ? -11.423 8.815 -5.508 1.00 88.50 76 ARG A C 1
ATOM 634 O O . ARG A 1 76 ? -12.542 9.107 -5.095 1.00 88.50 76 ARG A O 1
ATOM 641 N N . GLY A 1 77 ? -10.330 9.038 -4.777 1.00 86.62 77 GLY A N 1
ATOM 642 C CA . GLY A 1 77 ? -10.367 9.692 -3.467 1.00 86.62 77 GLY A CA 1
ATOM 643 C C . GLY A 1 77 ? -10.877 8.802 -2.329 1.00 86.62 77 GLY A C 1
ATOM 644 O O . GLY A 1 77 ? -11.434 9.312 -1.355 1.00 86.62 77 GLY A O 1
ATOM 645 N N . HIS A 1 78 ? -10.654 7.489 -2.420 1.00 88.44 78 HIS A N 1
ATOM 646 C CA . HIS 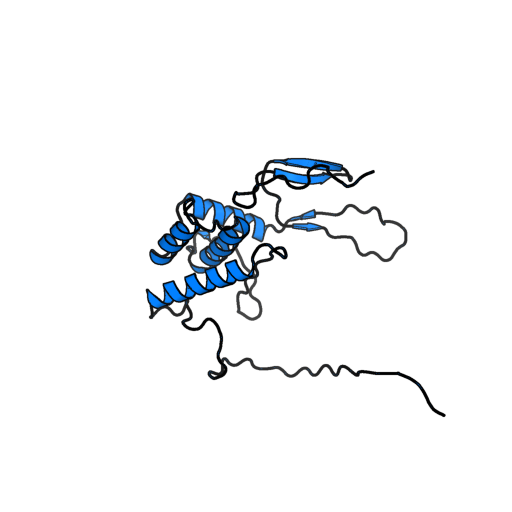A 1 78 ? -10.975 6.501 -1.385 1.00 88.44 78 HIS A CA 1
ATOM 647 C C . HIS A 1 78 ? -12.487 6.372 -1.091 1.00 88.44 78 HIS A C 1
ATOM 649 O O . HIS A 1 78 ? -12.928 6.602 0.044 1.00 88.44 78 HIS A O 1
ATOM 655 N N . PRO A 1 79 ? -13.321 6.007 -2.086 1.00 85.44 79 PRO A N 1
ATOM 656 C CA . PRO A 1 79 ? -14.748 5.786 -1.867 1.00 85.44 79 PRO A CA 1
ATOM 657 C C . PRO A 1 79 ? -14.993 4.708 -0.800 1.00 85.44 79 PRO A C 1
ATOM 659 O O . PRO A 1 79 ? -14.263 3.724 -0.692 1.00 85.44 79 PRO A O 1
ATOM 662 N N . GLY A 1 80 ? -16.012 4.913 0.036 1.00 82.06 80 GLY A N 1
ATOM 663 C CA . GLY A 1 80 ? -16.352 3.996 1.133 1.00 82.06 80 GLY A CA 1
ATOM 664 C C . GLY A 1 80 ? -15.422 4.050 2.354 1.00 82.06 80 GLY A C 1
ATOM 665 O O . GLY A 1 80 ? -15.757 3.459 3.378 1.00 82.06 80 GLY A O 1
ATOM 666 N N . ALA A 1 81 ? -14.306 4.787 2.296 1.00 86.44 81 ALA A N 1
ATOM 667 C CA . ALA A 1 81 ? -13.431 4.995 3.447 1.00 86.44 81 ALA A CA 1
ATOM 668 C C . ALA A 1 81 ? -14.063 5.921 4.494 1.00 86.44 81 ALA A C 1
ATOM 670 O O . ALA A 1 81 ? -14.755 6.904 4.175 1.00 86.44 81 ALA A O 1
ATOM 671 N N . ARG A 1 82 ? -13.752 5.664 5.767 1.00 86.00 82 ARG A N 1
ATOM 672 C CA . ARG A 1 82 ? -14.208 6.507 6.882 1.00 86.00 82 ARG A CA 1
ATOM 673 C C . ARG A 1 82 ? -13.668 7.932 6.761 1.00 86.00 82 ARG A C 1
ATOM 675 O O . ARG A 1 82 ? -12.574 8.122 6.231 1.00 86.00 82 ARG A O 1
ATOM 682 N N . PRO A 1 83 ? -14.377 8.944 7.295 1.00 87.56 83 PRO A N 1
ATOM 683 C CA . PRO A 1 83 ? -13.883 10.321 7.292 1.00 87.56 83 PRO A CA 1
ATOM 684 C C . PRO A 1 83 ? -12.496 10.467 7.940 1.00 87.56 83 PRO A C 1
ATOM 686 O O . PRO A 1 83 ? -11.624 11.100 7.354 1.00 87.56 83 PRO A O 1
ATOM 689 N N . ILE A 1 84 ? -12.263 9.811 9.087 1.00 88.88 84 ILE A N 1
ATOM 690 C CA . ILE A 1 84 ? -10.962 9.811 9.783 1.00 88.88 84 ILE A CA 1
ATOM 691 C C . ILE A 1 84 ? -9.877 9.178 8.910 1.00 88.88 84 ILE A C 1
ATOM 693 O O . ILE A 1 84 ? -8.802 9.748 8.741 1.00 88.88 84 ILE A O 1
ATOM 697 N N . THR A 1 85 ? -10.168 8.029 8.300 1.00 90.06 85 THR A N 1
ATOM 698 C CA . THR A 1 85 ? -9.239 7.352 7.391 1.00 90.06 85 THR A CA 1
ATOM 699 C C . THR A 1 85 ? -8.895 8.226 6.187 1.00 90.06 85 THR A C 1
ATOM 701 O O . THR A 1 85 ? -7.723 8.340 5.840 1.00 90.06 85 THR A O 1
ATOM 704 N N . ARG A 1 86 ? -9.872 8.922 5.589 1.00 89.94 86 ARG A N 1
ATOM 705 C CA . ARG A 1 86 ? -9.619 9.872 4.492 1.00 89.94 86 ARG A CA 1
ATOM 706 C C . ARG A 1 86 ? -8.723 11.029 4.924 1.00 89.94 86 ARG A C 1
ATOM 708 O O . ARG A 1 86 ? -7.778 11.354 4.212 1.00 89.94 86 ARG A O 1
ATOM 715 N N . GLN A 1 87 ? -8.966 11.615 6.095 1.00 90.38 87 GLN A N 1
ATOM 716 C CA . GLN A 1 87 ? -8.103 12.666 6.645 1.00 90.38 87 GLN A CA 1
ATOM 717 C C . GLN A 1 87 ? -6.673 12.163 6.883 1.00 90.38 87 GLN A C 1
ATOM 719 O O . GLN A 1 87 ? -5.715 12.847 6.529 1.00 90.38 87 GLN A O 1
ATOM 724 N N . LEU A 1 88 ? -6.524 10.950 7.418 1.00 91.50 88 LEU A N 1
ATOM 725 C CA . LEU A 1 88 ? -5.224 10.332 7.670 1.00 91.50 88 LEU A CA 1
ATOM 726 C C . LEU A 1 88 ? -4.455 10.046 6.371 1.00 91.50 88 LEU A C 1
ATOM 728 O O . LEU A 1 88 ? -3.269 10.360 6.277 1.00 91.50 88 LEU A O 1
ATOM 732 N N . LEU A 1 89 ? -5.132 9.507 5.353 1.00 90.62 89 LEU A N 1
ATOM 733 C CA . LEU A 1 89 ? -4.552 9.274 4.027 1.00 90.62 89 LEU A CA 1
ATOM 734 C C . LEU A 1 89 ? -4.135 10.591 3.362 1.00 90.62 89 LEU A C 1
ATOM 736 O O . LEU A 1 89 ? -3.028 10.684 2.835 1.00 90.62 89 LEU A O 1
ATOM 740 N N . ASN A 1 90 ? -4.963 11.635 3.454 1.00 90.00 90 ASN A N 1
ATOM 741 C CA . ASN A 1 90 ? -4.620 12.967 2.952 1.00 90.00 90 ASN A CA 1
ATOM 742 C C . ASN A 1 90 ? -3.402 13.550 3.680 1.00 90.00 90 ASN A C 1
ATOM 744 O O . ASN A 1 90 ? -2.509 14.099 3.039 1.00 90.00 90 ASN A O 1
ATOM 748 N N . HIS A 1 91 ? -3.316 13.374 5.001 1.00 89.94 91 HIS A N 1
ATOM 749 C CA . HIS A 1 91 ? -2.160 13.799 5.787 1.00 89.94 91 HIS A CA 1
ATOM 750 C C . HIS A 1 91 ? -0.871 13.076 5.361 1.00 89.94 91 HIS A C 1
ATOM 752 O O . HIS A 1 91 ? 0.175 13.705 5.211 1.00 89.94 91 HIS A O 1
ATOM 758 N N . TRP A 1 92 ? -0.927 11.763 5.120 1.00 89.75 92 TRP A N 1
ATOM 759 C CA . TRP A 1 92 ? 0.229 10.996 4.637 1.00 89.75 92 TRP A CA 1
ATOM 760 C C . TRP A 1 92 ? 0.622 11.317 3.194 1.00 89.75 92 TRP A C 1
ATOM 762 O O . TRP A 1 92 ? 1.793 11.167 2.841 1.00 89.75 92 TRP A O 1
ATOM 772 N N . ASN A 1 93 ? -0.338 11.757 2.383 1.00 86.38 93 ASN A N 1
ATOM 773 C CA . ASN A 1 93 ? -0.140 12.130 0.986 1.00 86.38 93 ASN A CA 1
ATOM 774 C C . ASN A 1 93 ? 0.280 13.598 0.805 1.00 86.38 93 ASN A C 1
ATOM 776 O O . ASN A 1 93 ? 0.599 13.982 -0.318 1.00 86.38 93 ASN A O 1
ATOM 780 N N . ASN A 1 94 ? 0.318 14.402 1.873 1.00 87.31 94 ASN A N 1
ATOM 781 C CA . ASN A 1 94 ? 0.683 15.813 1.790 1.00 87.31 94 ASN A CA 1
ATOM 782 C C . ASN A 1 94 ? 2.165 15.989 1.367 1.00 87.31 94 ASN A C 1
ATOM 784 O O . ASN A 1 94 ? 3.060 15.526 2.089 1.00 87.31 94 ASN A O 1
ATOM 788 N N . PRO A 1 95 ? 2.451 16.663 0.231 1.00 80.06 95 PRO A N 1
ATOM 789 C CA . PRO A 1 95 ? 3.816 16.893 -0.246 1.00 80.06 95 PRO A CA 1
ATOM 790 C C . PRO A 1 95 ? 4.634 17.856 0.628 1.00 80.06 95 PRO A C 1
ATOM 792 O O . PRO A 1 95 ? 5.864 17.814 0.560 1.00 80.06 95 PRO A O 1
ATOM 795 N N . GLU A 1 96 ? 3.985 18.684 1.449 1.00 81.88 96 GLU A N 1
ATOM 796 C CA . GLU A 1 96 ? 4.622 19.683 2.325 1.00 81.88 96 GLU A CA 1
ATOM 797 C C . GLU A 1 96 ? 5.123 19.099 3.651 1.00 81.88 96 GLU A C 1
ATOM 799 O O . GLU A 1 96 ? 5.704 19.796 4.481 1.00 81.88 96 GLU A O 1
ATOM 804 N N . ARG A 1 97 ? 4.914 17.802 3.881 1.00 82.88 97 ARG A N 1
ATOM 805 C CA . ARG A 1 97 ? 5.356 17.146 5.108 1.00 82.88 97 ARG A CA 1
ATOM 806 C C . ARG A 1 97 ? 6.884 17.153 5.210 1.00 82.88 97 ARG A C 1
ATOM 808 O O . ARG A 1 97 ? 7.564 16.679 4.301 1.00 82.88 97 ARG A O 1
ATOM 815 N N . GLU A 1 98 ? 7.407 17.548 6.376 1.00 75.88 98 GLU A N 1
ATOM 816 C CA . GLU A 1 98 ? 8.852 17.550 6.680 1.00 75.88 98 GLU A CA 1
ATOM 817 C C . GLU A 1 98 ? 9.538 16.217 6.343 1.00 75.88 98 GLU A C 1
ATOM 819 O O . GLU A 1 98 ? 10.649 16.176 5.821 1.00 75.88 98 GLU A O 1
ATOM 824 N N . ARG A 1 99 ? 8.856 15.099 6.626 1.00 81.69 99 ARG A N 1
ATOM 825 C CA . ARG A 1 99 ? 9.319 13.743 6.312 1.00 81.69 99 ARG A CA 1
ATOM 826 C C . ARG A 1 99 ? 8.402 13.093 5.284 1.00 81.69 99 ARG A C 1
ATOM 828 O O . ARG A 1 99 ? 7.382 12.493 5.637 1.00 81.69 99 ARG A O 1
ATOM 835 N N . LYS A 1 100 ? 8.792 13.192 4.012 1.00 85.38 100 LYS A N 1
ATOM 836 C CA . LYS A 1 100 ? 8.115 12.524 2.894 1.00 85.38 100 LYS A CA 1
ATOM 837 C C . LYS A 1 100 ? 8.182 11.007 3.063 1.00 85.38 100 LYS A C 1
ATOM 839 O O . LYS A 1 100 ? 9.249 10.439 3.289 1.00 85.38 100 LYS A O 1
ATOM 844 N N . LEU A 1 101 ? 7.029 10.351 2.955 1.00 87.81 101 LEU A N 1
ATOM 845 C CA . LEU A 1 101 ? 6.944 8.893 2.995 1.00 87.81 101 LEU A CA 1
ATOM 846 C C . LEU A 1 101 ? 7.309 8.307 1.636 1.00 87.81 101 LEU A C 1
ATOM 848 O O . LEU A 1 101 ? 6.939 8.856 0.598 1.00 87.81 101 LEU A O 1
ATOM 852 N N . PHE A 1 102 ? 7.972 7.153 1.642 1.00 88.94 102 PHE A N 1
ATOM 853 C CA . PHE A 1 102 ? 8.222 6.427 0.402 1.00 88.94 102 PHE A CA 1
ATOM 854 C C . PHE A 1 102 ? 6.918 5.902 -0.192 1.00 88.94 102 PHE A C 1
ATOM 856 O O . PHE A 1 102 ? 5.999 5.504 0.534 1.00 88.94 102 PHE A O 1
ATOM 863 N N . PHE A 1 103 ? 6.869 5.808 -1.520 1.00 89.44 103 PHE A N 1
ATOM 864 C CA . PHE A 1 103 ? 5.705 5.284 -2.230 1.00 89.44 103 PHE A CA 1
ATOM 865 C C . PHE A 1 103 ? 5.335 3.877 -1.746 1.00 89.44 103 PHE A C 1
ATOM 867 O O . PHE A 1 103 ? 4.177 3.595 -1.447 1.00 89.44 103 PHE A O 1
ATOM 874 N N . CYS A 1 104 ? 6.336 3.010 -1.567 1.00 89.06 104 CYS A N 1
ATOM 875 C CA . CYS A 1 104 ? 6.141 1.648 -1.069 1.00 89.06 104 CYS A CA 1
ATOM 876 C C . CYS A 1 104 ? 5.498 1.604 0.327 1.00 89.06 104 CYS A C 1
ATOM 878 O O . CYS A 1 104 ? 4.764 0.666 0.625 1.00 89.06 104 CYS A O 1
ATOM 880 N N . GLN A 1 105 ? 5.773 2.595 1.183 1.00 90.81 105 GLN A N 1
ATOM 881 C CA . GLN A 1 105 ? 5.197 2.672 2.529 1.00 90.81 105 GLN A CA 1
ATOM 882 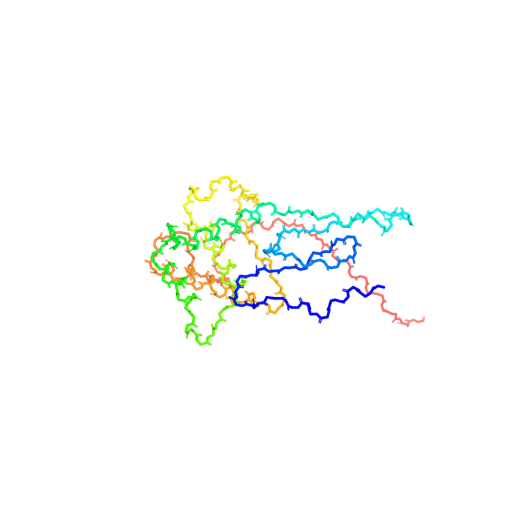C C . GLN A 1 105 ? 3.733 3.101 2.467 1.00 90.81 105 GLN A C 1
ATOM 884 O O . GLN A 1 105 ? 2.875 2.445 3.057 1.00 90.81 105 GLN A O 1
ATOM 889 N N . ARG A 1 106 ? 3.455 4.162 1.699 1.00 91.06 106 ARG A N 1
ATOM 890 C CA . ARG A 1 106 ? 2.100 4.675 1.460 1.00 91.06 106 ARG A CA 1
ATOM 891 C C . ARG A 1 106 ? 1.211 3.595 0.863 1.00 91.06 106 ARG A C 1
ATOM 893 O O . ARG A 1 106 ? 0.183 3.266 1.439 1.00 91.06 106 ARG A O 1
ATOM 900 N N . GLN A 1 107 ? 1.672 2.951 -0.204 1.00 91.12 107 GLN A N 1
ATOM 901 C CA . GLN A 1 107 ? 0.925 1.889 -0.863 1.00 91.12 107 GLN A CA 1
ATOM 902 C C . GLN A 1 107 ? 0.679 0.680 0.044 1.00 91.12 107 GLN A C 1
ATOM 904 O O . GLN A 1 107 ? -0.398 0.089 -0.012 1.00 91.12 107 GLN A O 1
ATOM 909 N N . ALA A 1 108 ? 1.656 0.281 0.866 1.00 91.19 108 ALA A N 1
ATOM 910 C CA . ALA A 1 108 ? 1.464 -0.829 1.794 1.00 91.19 108 ALA A CA 1
ATOM 911 C C . ALA A 1 108 ? 0.354 -0.517 2.810 1.00 91.19 108 ALA A C 1
ATOM 913 O O . ALA A 1 108 ? -0.524 -1.352 3.025 1.00 91.19 108 ALA A O 1
ATOM 914 N N . ALA A 1 109 ? 0.355 0.692 3.378 1.00 91.81 109 ALA A N 1
ATOM 915 C CA . ALA A 1 109 ? -0.697 1.141 4.283 1.00 91.81 109 ALA A CA 1
ATOM 916 C C . ALA A 1 109 ? -2.059 1.258 3.571 1.00 91.81 109 ALA A C 1
ATOM 918 O O . ALA A 1 109 ? -3.036 0.687 4.047 1.00 91.81 109 ALA A O 1
ATOM 919 N N . GLU A 1 110 ? -2.118 1.909 2.405 1.00 92.31 110 GLU A N 1
ATOM 920 C CA . GLU A 1 110 ? -3.333 2.044 1.582 1.00 92.31 110 GLU A CA 1
ATOM 921 C C . GLU A 1 110 ? -3.939 0.681 1.232 1.00 92.31 110 GLU A C 1
ATOM 923 O O . GLU A 1 110 ? -5.145 0.497 1.353 1.00 92.31 110 GLU A O 1
ATOM 928 N N . THR A 1 111 ? -3.110 -0.303 0.869 1.00 92.06 111 THR A N 1
ATOM 929 C CA . THR A 1 111 ? -3.576 -1.658 0.534 1.00 92.06 111 THR A CA 1
ATOM 930 C C . THR A 1 111 ? -4.222 -2.341 1.738 1.00 92.06 111 THR A C 1
ATOM 932 O O . THR A 1 111 ? -5.280 -2.951 1.605 1.00 92.06 111 THR A O 1
ATOM 935 N N . LEU A 1 112 ? -3.615 -2.239 2.925 1.00 91.12 112 LEU A N 1
ATOM 936 C CA . LEU A 1 112 ? -4.180 -2.820 4.148 1.00 91.12 112 LEU A CA 1
ATOM 937 C C . LEU A 1 112 ? -5.497 -2.148 4.537 1.00 91.12 112 LEU A C 1
ATOM 939 O O . LEU A 1 112 ? -6.458 -2.833 4.886 1.00 91.12 112 LEU A O 1
ATOM 943 N N . ILE A 1 113 ? -5.555 -0.821 4.435 1.00 90.56 113 ILE A N 1
ATOM 944 C CA . ILE A 1 113 ? -6.770 -0.052 4.703 1.00 90.56 113 ILE A CA 1
ATOM 945 C C . ILE A 1 113 ? -7.864 -0.445 3.710 1.00 90.56 113 ILE A C 1
ATOM 947 O O . ILE A 1 113 ? -8.980 -0.740 4.125 1.00 90.56 113 ILE A O 1
ATOM 951 N N . TRP A 1 114 ? -7.547 -0.533 2.418 1.00 91.38 114 TRP A N 1
ATOM 952 C CA . TRP A 1 114 ? -8.481 -0.962 1.378 1.00 91.38 114 TRP A CA 1
ATOM 953 C C . TRP A 1 114 ? -9.040 -2.366 1.660 1.00 91.38 114 TRP A C 1
ATOM 955 O O . TRP A 1 114 ? -10.252 -2.582 1.632 1.00 91.38 114 TRP A O 1
ATOM 965 N N . LEU A 1 115 ? -8.192 -3.319 2.055 1.00 88.38 115 LEU A N 1
ATOM 966 C CA . LEU A 1 115 ? -8.625 -4.676 2.414 1.00 88.38 115 LEU A CA 1
ATOM 967 C C . LEU A 1 115 ? -9.618 -4.711 3.585 1.00 88.38 115 LEU A C 1
ATOM 969 O O . LEU A 1 115 ? -10.462 -5.609 3.638 1.00 88.38 115 LEU A O 1
ATOM 973 N N . VAL A 1 116 ? -9.576 -3.734 4.494 1.00 86.44 116 VAL A N 1
ATOM 974 C CA . VAL A 1 116 ? -10.470 -3.668 5.661 1.00 86.44 116 VAL A CA 1
ATOM 975 C C . VAL A 1 116 ? -11.696 -2.789 5.409 1.00 86.44 116 VAL A C 1
ATOM 977 O O . VAL A 1 116 ? -12.817 -3.235 5.645 1.00 86.44 116 VAL A O 1
ATOM 980 N N . GLU A 1 117 ? -11.513 -1.572 4.903 1.00 86.56 117 GLU A N 1
ATOM 981 C CA . GLU A 1 117 ? -12.570 -0.559 4.784 1.00 86.56 117 GLU A CA 1
ATOM 982 C C . GLU A 1 117 ? -13.278 -0.535 3.431 1.00 86.56 117 GLU A C 1
ATOM 984 O O . GLU A 1 117 ? -14.431 -0.111 3.385 1.00 86.56 117 GLU A O 1
ATOM 989 N N . ALA A 1 118 ? -12.646 -0.991 2.343 1.00 84.88 118 ALA A N 1
ATOM 990 C CA . ALA A 1 118 ? -13.278 -0.891 1.029 1.00 84.88 118 ALA A CA 1
ATOM 991 C C . ALA A 1 118 ? -14.571 -1.711 0.953 1.00 84.88 118 ALA A C 1
ATOM 993 O O . ALA A 1 118 ? -14.728 -2.745 1.621 1.00 84.88 118 ALA A O 1
ATOM 994 N N . SER A 1 119 ? -15.497 -1.234 0.123 1.00 81.06 119 SER A N 1
ATOM 995 C CA . SER A 1 119 ? -16.814 -1.846 -0.031 1.00 81.06 119 SER A CA 1
ATOM 996 C C . SER A 1 119 ? -16.719 -3.257 -0.621 1.00 81.06 119 SER A C 1
ATOM 998 O O . SER A 1 119 ? -15.770 -3.599 -1.331 1.00 81.06 119 SER A O 1
ATOM 1000 N N . GLN A 1 120 ? -17.731 -4.090 -0.365 1.00 78.25 120 GLN A N 1
ATOM 1001 C CA . GLN A 1 120 ? -17.758 -5.451 -0.905 1.00 78.25 120 GLN A CA 1
ATOM 1002 C C . GLN A 1 120 ? -17.817 -5.465 -2.444 1.00 78.25 120 GLN A C 1
ATOM 1004 O O . GLN A 1 120 ? -17.277 -6.377 -3.063 1.00 78.25 120 GLN A O 1
ATOM 1009 N N . ALA A 1 121 ? -18.404 -4.425 -3.049 1.00 78.88 121 ALA A N 1
ATOM 1010 C CA . ALA A 1 121 ? -18.436 -4.231 -4.497 1.00 78.88 121 ALA A CA 1
ATOM 1011 C C . ALA A 1 121 ? -17.032 -3.999 -5.081 1.00 78.88 121 ALA A C 1
ATOM 1013 O O . ALA A 1 121 ? -16.694 -4.549 -6.125 1.00 78.88 121 ALA A O 1
ATOM 1014 N N . GLU A 1 122 ? -16.168 -3.250 -4.389 1.00 77.19 122 GLU A N 1
ATOM 1015 C CA . GLU A 1 122 ? -14.784 -3.044 -4.840 1.00 77.19 122 GLU A CA 1
ATOM 1016 C C . GLU A 1 122 ? -13.916 -4.298 -4.704 1.00 77.19 122 GLU A C 1
ATOM 1018 O O . GLU A 1 122 ? -12.960 -4.472 -5.459 1.00 77.19 122 GLU A O 1
ATOM 1023 N N . LYS A 1 123 ? -14.274 -5.190 -3.776 1.00 80.19 123 LYS A N 1
ATOM 1024 C CA . LYS A 1 123 ? -13.607 -6.481 -3.547 1.00 80.19 123 LYS A CA 1
ATOM 1025 C C . LYS A 1 123 ? -14.197 -7.617 -4.389 1.00 80.19 123 LYS A C 1
ATOM 1027 O O . LYS A 1 123 ? -13.794 -8.768 -4.227 1.00 80.19 123 LYS A O 1
ATOM 1032 N N . GLN A 1 124 ? -15.148 -7.326 -5.277 1.00 79.44 124 GLN A N 1
ATOM 1033 C CA . GLN A 1 124 ? -15.781 -8.342 -6.110 1.00 79.44 124 GLN A CA 1
ATOM 1034 C C . GLN A 1 124 ? -14.741 -9.049 -6.994 1.00 79.44 124 GLN A C 1
ATOM 1036 O O . GLN A 1 124 ? -13.939 -8.408 -7.674 1.00 79.44 124 GLN A O 1
ATOM 1041 N N . GLY A 1 125 ? -14.754 -10.384 -6.964 1.00 75.94 125 GLY A N 1
ATOM 1042 C CA . GLY A 1 125 ? -13.803 -11.230 -7.695 1.00 75.94 125 GLY A CA 1
ATOM 1043 C C . GLY A 1 125 ? -12.470 -11.477 -6.978 1.00 75.94 125 GLY A C 1
ATOM 1044 O O . GLY A 1 125 ? -11.659 -12.250 -7.475 1.00 75.94 125 GLY A O 1
ATOM 1045 N N . ILE A 1 126 ? -12.238 -10.879 -5.803 1.00 80.19 126 ILE A N 1
ATOM 1046 C CA . ILE A 1 126 ? -11.016 -11.088 -5.015 1.00 80.19 126 ILE A CA 1
ATOM 1047 C C . ILE A 1 126 ? -11.322 -12.061 -3.878 1.00 80.19 126 ILE A C 1
ATOM 1049 O O . ILE A 1 126 ? -11.853 -11.691 -2.831 1.00 80.19 126 ILE A O 1
ATOM 1053 N N . MET A 1 127 ? -10.966 -13.326 -4.093 1.00 75.25 127 MET A N 1
ATOM 1054 C CA . MET A 1 127 ? -11.070 -14.375 -3.081 1.00 75.25 127 MET A CA 1
ATOM 1055 C C . MET A 1 127 ? -9.718 -14.561 -2.397 1.00 75.25 127 MET A C 1
ATOM 1057 O O . MET A 1 127 ? -8.767 -15.059 -2.994 1.00 75.25 127 MET A O 1
ATOM 1061 N N . ILE A 1 128 ? -9.632 -14.144 -1.133 1.00 80.38 128 ILE A N 1
ATOM 1062 C CA . ILE A 1 128 ? -8.422 -14.306 -0.323 1.00 80.38 128 ILE A CA 1
ATOM 1063 C C . ILE A 1 128 ? -8.527 -15.636 0.433 1.00 80.38 128 ILE A C 1
ATOM 1065 O O . ILE A 1 128 ? -9.487 -15.814 1.193 1.00 80.38 128 ILE A O 1
ATOM 1069 N N . PRO A 1 129 ? -7.571 -16.567 0.252 1.00 80.00 129 PRO A N 1
ATOM 1070 C CA . PRO A 1 129 ? -7.557 -17.824 0.987 1.00 80.00 129 PRO A CA 1
ATOM 1071 C C . PRO A 1 129 ? -7.546 -17.578 2.499 1.00 80.00 129 PRO A C 1
ATOM 1073 O O . PRO A 1 129 ? -6.786 -16.746 3.001 1.00 80.00 129 PRO A O 1
ATOM 1076 N N . LYS A 1 130 ? -8.393 -18.306 3.230 1.00 81.44 130 LYS A N 1
ATOM 1077 C CA . LYS A 1 130 ? -8.436 -18.266 4.696 1.00 81.44 130 LYS A CA 1
ATOM 1078 C C . LYS A 1 130 ? -7.626 -19.429 5.249 1.00 81.44 130 LYS A C 1
ATOM 1080 O O . LYS A 1 130 ? -7.837 -20.564 4.837 1.00 81.44 130 LYS A O 1
ATOM 1085 N N . ASP A 1 131 ? -6.751 -19.145 6.203 1.00 77.62 131 ASP A N 1
ATOM 1086 C CA . ASP A 1 131 ? -5.974 -20.156 6.915 1.00 77.62 131 ASP A CA 1
ATOM 1087 C C . ASP A 1 131 ? -6.584 -20.346 8.311 1.00 77.62 131 ASP A C 1
ATOM 1089 O O . ASP A 1 131 ? -6.632 -19.405 9.109 1.00 77.62 131 ASP A O 1
ATOM 1093 N N . ASN A 1 132 ? -7.130 -21.534 8.584 1.00 77.00 132 ASN A N 1
ATOM 1094 C CA . ASN A 1 132 ? -7.856 -21.865 9.821 1.00 77.00 132 ASN A CA 1
ATOM 1095 C C . ASN A 1 132 ? -8.972 -20.865 10.189 1.00 77.00 132 ASN A C 1
ATOM 1097 O O . ASN A 1 132 ? -9.118 -20.459 11.340 1.00 77.00 132 ASN A O 1
ATOM 1101 N N . GLY A 1 133 ? -9.749 -20.423 9.195 1.00 77.50 133 GLY A N 1
ATOM 1102 C CA . GLY A 1 133 ? -10.863 -19.483 9.386 1.00 77.50 133 GLY A CA 1
ATOM 1103 C C . GLY A 1 133 ? -10.448 -18.017 9.560 1.00 77.50 133 GLY A C 1
ATOM 1104 O O . GLY A 1 133 ? -11.311 -17.138 9.539 1.00 77.50 133 GLY A O 1
ATOM 1105 N N . LEU A 1 134 ? -9.147 -17.727 9.652 1.00 75.88 134 LEU A N 1
ATOM 1106 C CA . LEU A 1 134 ? -8.611 -16.374 9.755 1.00 75.88 134 LEU A CA 1
ATOM 1107 C C . LEU A 1 134 ? -8.015 -15.922 8.421 1.00 75.88 134 LEU A C 1
ATOM 1109 O O . LEU A 1 134 ? -7.334 -16.671 7.721 1.00 75.88 134 LEU A O 1
ATOM 1113 N N . THR A 1 135 ? -8.250 -14.658 8.075 1.00 79.88 135 THR A N 1
ATOM 1114 C CA . THR A 1 135 ? -7.605 -14.039 6.910 1.00 79.88 135 THR A CA 1
ATOM 1115 C C . THR A 1 135 ? -6.306 -13.399 7.377 1.00 79.88 135 THR A C 1
ATOM 1117 O O . THR A 1 135 ? -6.330 -12.514 8.232 1.00 79.88 135 THR A O 1
ATOM 1120 N N . ARG A 1 136 ? -5.168 -13.860 6.853 1.00 81.56 136 ARG A N 1
ATOM 1121 C CA . ARG A 1 136 ? -3.845 -13.329 7.203 1.00 81.56 136 ARG A CA 1
ATOM 1122 C C . ARG A 1 136 ? -3.329 -12.449 6.075 1.00 81.56 136 ARG A C 1
ATOM 1124 O O . ARG A 1 136 ? -3.247 -12.888 4.933 1.00 81.56 136 ARG A O 1
ATOM 1131 N N . TYR A 1 137 ? -2.945 -11.223 6.412 1.00 84.81 137 TYR A N 1
ATOM 1132 C CA . TYR A 1 137 ? -2.334 -10.290 5.471 1.00 84.81 137 TYR A CA 1
ATOM 1133 C C . TYR A 1 137 ? -0.838 -10.176 5.742 1.00 84.81 137 TYR A C 1
ATOM 1135 O O . TYR A 1 137 ? -0.415 -10.063 6.892 1.00 84.81 137 TYR A O 1
ATOM 1143 N N . ALA A 1 138 ? -0.038 -10.189 4.678 1.00 83.19 138 ALA A N 1
ATOM 1144 C CA . ALA A 1 138 ? 1.407 -10.041 4.759 1.00 83.19 138 ALA A CA 1
ATOM 1145 C C . ALA A 1 138 ? 1.894 -9.003 3.743 1.00 83.19 138 ALA A C 1
ATOM 1147 O O . ALA A 1 138 ? 1.605 -9.098 2.550 1.00 83.19 138 ALA A O 1
ATOM 1148 N N . CYS A 1 139 ? 2.680 -8.032 4.208 1.00 83.50 139 CYS A N 1
ATOM 1149 C CA . CYS A 1 139 ? 3.341 -7.050 3.353 1.00 83.50 139 CYS A CA 1
ATOM 1150 C C . CYS A 1 139 ? 4.812 -7.437 3.174 1.00 83.50 139 CYS A C 1
ATOM 1152 O O . CYS A 1 139 ? 5.617 -7.311 4.098 1.00 83.50 139 CYS A O 1
ATOM 1154 N N . LYS A 1 140 ? 5.187 -7.898 1.974 1.00 85.19 140 LYS A N 1
ATOM 1155 C CA . LYS A 1 140 ? 6.587 -8.194 1.643 1.00 85.19 140 LYS A CA 1
ATOM 1156 C C . LYS A 1 140 ? 7.299 -6.916 1.204 1.00 85.19 140 LYS A C 1
ATOM 1158 O O . LYS A 1 140 ? 6.962 -6.330 0.180 1.00 85.19 140 LYS A O 1
ATOM 1163 N N . MET A 1 141 ? 8.297 -6.500 1.981 1.00 84.00 141 MET A N 1
ATOM 1164 C CA . MET A 1 141 ? 9.051 -5.262 1.771 1.00 84.00 141 MET A CA 1
ATOM 1165 C C . MET A 1 141 ? 10.557 -5.488 1.930 1.00 84.00 141 MET A C 1
ATOM 1167 O O . MET A 1 141 ? 10.990 -6.227 2.823 1.00 84.00 141 MET A O 1
ATOM 1171 N N . ALA A 1 142 ? 11.357 -4.801 1.109 1.00 82.50 142 ALA A N 1
ATOM 1172 C CA . ALA A 1 142 ? 12.816 -4.846 1.177 1.00 82.50 142 ALA A CA 1
ATOM 1173 C C . ALA A 1 142 ? 13.348 -4.394 2.553 1.00 82.50 142 ALA A C 1
ATOM 1175 O O . ALA A 1 142 ? 12.719 -3.629 3.293 1.00 82.50 142 ALA A O 1
ATOM 1176 N N . THR A 1 143 ? 14.491 -4.925 2.981 1.00 77.56 143 THR A N 1
ATOM 1177 C CA . THR A 1 143 ? 15.246 -4.393 4.131 1.00 77.56 143 THR A CA 1
ATOM 1178 C C . THR A 1 143 ? 15.687 -2.960 3.832 1.00 77.56 143 THR A C 1
ATOM 1180 O O . THR A 1 143 ? 16.026 -2.639 2.703 1.00 77.56 143 THR A O 1
ATOM 1183 N N . GLY A 1 144 ? 15.559 -2.066 4.818 1.00 76.38 144 GLY A N 1
ATOM 1184 C CA . GLY A 1 144 ? 15.818 -0.630 4.637 1.00 76.38 144 GLY A CA 1
ATOM 1185 C C . GLY A 1 144 ? 14.651 0.204 4.086 1.00 76.38 144 GLY A C 1
ATOM 1186 O O . GLY A 1 144 ? 14.665 1.417 4.237 1.00 76.38 144 GLY A O 1
ATOM 1187 N N . SER A 1 145 ? 13.574 -0.396 3.557 1.00 78.06 145 SER A N 1
ATOM 1188 C CA . SER A 1 145 ? 12.435 0.371 3.007 1.00 78.06 145 SER A CA 1
ATOM 1189 C C . SER A 1 145 ? 11.447 0.907 4.064 1.00 78.06 145 SER A C 1
ATOM 1191 O O . SER A 1 145 ? 10.376 1.409 3.721 1.00 78.06 145 SER A O 1
ATOM 1193 N N . GLY A 1 146 ? 11.762 0.768 5.357 1.00 81.56 146 GLY A N 1
ATOM 1194 C CA . GLY A 1 146 ? 10.951 1.286 6.466 1.00 81.56 146 GLY A CA 1
ATOM 1195 C C . GLY A 1 146 ? 9.697 0.471 6.805 1.00 81.56 146 GLY A C 1
ATOM 1196 O O . GLY A 1 146 ? 8.624 1.034 6.990 1.00 81.56 146 GLY A O 1
ATOM 1197 N N . LYS A 1 147 ? 9.817 -0.857 6.936 1.00 89.50 147 LYS A N 1
ATOM 1198 C CA . LYS A 1 147 ? 8.719 -1.741 7.402 1.00 89.50 147 LYS A CA 1
ATOM 1199 C C . LYS A 1 147 ? 8.138 -1.297 8.754 1.00 89.50 147 LYS A C 1
ATOM 1201 O O . LYS A 1 147 ? 6.929 -1.332 8.946 1.00 89.50 147 LYS A O 1
ATOM 1206 N N . THR A 1 148 ? 8.993 -0.814 9.655 1.00 88.94 148 THR A N 1
ATOM 1207 C CA . THR A 1 148 ? 8.590 -0.275 10.962 1.00 88.94 148 THR A CA 1
ATOM 1208 C C . THR A 1 148 ? 7.713 0.970 10.832 1.00 88.94 148 THR A C 1
ATOM 1210 O O . THR A 1 148 ? 6.764 1.128 11.591 1.00 88.94 148 THR A O 1
ATOM 1213 N N . VAL A 1 149 ? 7.977 1.830 9.839 1.00 90.06 149 VAL A N 1
ATOM 1214 C CA . VAL A 1 149 ? 7.145 3.015 9.571 1.00 90.06 149 VAL A CA 1
ATOM 1215 C C . VAL A 1 149 ? 5.746 2.581 9.147 1.00 90.06 149 VAL A C 1
ATOM 1217 O O . VAL A 1 149 ? 4.769 3.090 9.682 1.00 90.06 149 VAL A O 1
ATOM 1220 N N . VAL A 1 150 ? 5.644 1.583 8.262 1.00 89.38 150 VAL A N 1
ATOM 1221 C CA . VAL A 1 150 ? 4.349 1.021 7.842 1.00 89.38 150 VAL A CA 1
ATOM 1222 C C . VAL A 1 150 ? 3.604 0.407 9.025 1.00 89.38 150 VAL A C 1
ATOM 1224 O O . VAL A 1 150 ? 2.413 0.652 9.182 1.00 89.38 150 VAL A O 1
ATOM 1227 N N . MET A 1 151 ? 4.294 -0.331 9.900 1.00 89.62 151 MET A N 1
ATOM 1228 C CA . MET A 1 151 ? 3.686 -0.844 11.133 1.00 89.62 151 MET A CA 1
ATOM 1229 C C . MET A 1 151 ? 3.134 0.291 12.005 1.00 89.62 151 MET A C 1
ATOM 1231 O O . MET A 1 151 ? 1.987 0.218 12.439 1.00 89.62 151 MET A O 1
ATOM 1235 N N . GLY A 1 152 ? 3.900 1.368 12.201 1.00 90.88 152 GLY A N 1
ATOM 1236 C CA . GLY A 1 152 ? 3.446 2.550 12.938 1.00 90.88 152 GLY A CA 1
ATOM 1237 C C . GLY A 1 152 ? 2.238 3.236 12.293 1.00 90.88 152 GLY A C 1
ATOM 1238 O O . GLY A 1 152 ? 1.304 3.609 12.994 1.00 90.88 152 GLY A O 1
ATOM 1239 N N . MET A 1 153 ? 2.210 3.341 10.962 1.00 90.81 153 MET A N 1
ATOM 1240 C CA . MET A 1 153 ? 1.069 3.888 10.216 1.00 90.81 153 MET A CA 1
ATOM 1241 C C . MET A 1 153 ? -0.201 3.061 10.435 1.00 90.81 153 MET A C 1
ATOM 1243 O O . MET A 1 153 ? -1.262 3.623 10.694 1.00 90.81 153 MET A O 1
ATOM 1247 N N . VAL A 1 154 ? -0.095 1.730 10.377 1.00 91.00 154 VAL A N 1
ATOM 1248 C CA . VAL A 1 154 ? -1.229 0.821 10.604 1.00 91.00 154 VAL A CA 1
ATOM 1249 C C . VAL A 1 154 ? -1.719 0.910 12.046 1.00 91.00 154 VAL A C 1
ATOM 1251 O O . VAL A 1 154 ? -2.924 0.973 12.269 1.00 91.00 154 VAL A O 1
ATOM 1254 N N . ILE A 1 155 ? -0.810 0.963 13.023 1.00 89.25 155 ILE A N 1
ATOM 1255 C CA . ILE A 1 155 ? -1.168 1.137 14.438 1.00 89.25 155 ILE A CA 1
ATOM 1256 C C . ILE A 1 155 ? -1.884 2.475 14.649 1.00 89.25 155 ILE A C 1
ATOM 1258 O O . ILE A 1 155 ? -2.947 2.501 15.262 1.00 89.25 155 ILE A O 1
ATOM 1262 N N . ALA A 1 156 ? -1.352 3.571 14.103 1.00 89.94 156 ALA A N 1
ATOM 1263 C CA . ALA A 1 156 ? -1.981 4.885 14.199 1.00 89.94 156 ALA A CA 1
ATOM 1264 C C . ALA A 1 156 ? -3.384 4.884 13.575 1.00 89.94 156 ALA A C 1
ATOM 1266 O O . ALA A 1 156 ? -4.330 5.366 14.191 1.00 89.94 156 ALA A O 1
ATOM 1267 N N . TRP A 1 157 ? -3.543 4.286 12.392 1.00 91.31 157 TRP A N 1
ATOM 1268 C CA . TRP A 1 157 ? -4.844 4.135 11.738 1.00 91.31 157 TRP A CA 1
ATOM 1269 C C . TRP A 1 157 ? -5.841 3.332 12.584 1.00 91.31 157 TRP A C 1
ATOM 1271 O O . TRP A 1 157 ? -6.999 3.737 12.702 1.00 91.31 157 TRP A O 1
ATOM 1281 N N . GLN A 1 158 ? -5.398 2.232 13.198 1.00 88.06 158 GLN A N 1
ATOM 1282 C CA . GLN A 1 158 ? -6.231 1.404 14.074 1.00 88.06 158 GLN A CA 1
ATOM 1283 C C . GLN A 1 158 ? -6.703 2.184 15.306 1.00 88.06 158 GLN A C 1
ATOM 1285 O O . GLN A 1 158 ? -7.902 2.248 15.575 1.00 88.06 158 GLN A O 1
ATOM 1290 N N . VAL A 1 159 ? -5.771 2.830 16.012 1.00 87.88 159 VAL A N 1
ATOM 1291 C CA . VAL A 1 159 ? -6.059 3.591 17.236 1.00 87.88 159 VAL A CA 1
ATOM 1292 C C . VAL A 1 159 ? -6.960 4.791 16.943 1.00 87.88 159 VAL A C 1
ATOM 1294 O O . VAL A 1 159 ? -7.958 4.987 17.630 1.00 87.88 159 VAL A O 1
ATOM 1297 N N . LEU A 1 160 ? -6.676 5.569 15.894 1.00 86.56 160 LEU A N 1
ATOM 1298 C CA . LEU A 1 160 ? -7.484 6.742 15.536 1.00 86.56 160 LEU A CA 1
ATOM 1299 C C . LEU A 1 160 ? -8.920 6.363 15.159 1.00 86.56 160 LEU A C 1
ATOM 1301 O O . LEU A 1 160 ? -9.863 7.037 15.571 1.00 86.56 160 LEU A O 1
ATOM 1305 N N . ASN A 1 161 ? -9.108 5.271 14.414 1.00 84.69 161 ASN A N 1
ATOM 1306 C CA . ASN A 1 161 ? -10.453 4.803 14.079 1.00 84.69 161 ASN A CA 1
ATOM 1307 C C . ASN A 1 161 ? -11.202 4.246 15.286 1.00 84.69 161 ASN A C 1
ATOM 1309 O O . ASN A 1 161 ? -12.420 4.419 15.367 1.00 84.69 161 ASN A O 1
ATOM 1313 N N . LYS A 1 162 ? -10.494 3.609 16.223 1.00 81.56 162 LYS A N 1
ATOM 1314 C CA . LYS A 1 162 ? -11.091 3.120 17.462 1.00 81.56 162 LYS A CA 1
ATOM 1315 C C . LYS A 1 162 ? -11.527 4.261 18.378 1.00 81.56 162 LYS A C 1
ATOM 1317 O O . LYS A 1 162 ? -12.653 4.239 18.860 1.00 81.56 162 LYS A O 1
ATOM 1322 N N . LEU A 1 163 ? -10.692 5.288 18.538 1.00 81.88 163 LEU A N 1
ATOM 1323 C CA . LEU A 1 163 ? -11.031 6.490 19.305 1.00 81.88 163 LEU A CA 1
ATOM 1324 C C . LEU A 1 163 ? -12.235 7.224 18.712 1.00 81.88 163 LEU A C 1
ATOM 1326 O O . LEU A 1 163 ? -13.113 7.668 19.444 1.00 81.88 163 LEU A O 1
ATOM 1330 N N . ALA A 1 164 ? -12.297 7.323 17.384 1.00 78.12 164 ALA A N 1
ATOM 1331 C CA . ALA A 1 164 ? -13.404 7.987 16.714 1.00 78.12 164 ALA A CA 1
ATOM 1332 C C . ALA A 1 164 ? -14.712 7.178 16.738 1.00 78.12 164 ALA A C 1
ATOM 1334 O O . ALA A 1 164 ? -15.787 7.766 16.676 1.00 78.12 164 ALA A O 1
ATOM 1335 N N . ASN A 1 165 ? -14.639 5.844 16.815 1.00 74.94 165 ASN A N 1
ATOM 1336 C CA . ASN A 1 165 ? -15.803 4.960 16.921 1.00 74.94 165 ASN A CA 1
ATOM 1337 C C . ASN A 1 165 ? -15.547 3.819 17.927 1.00 74.94 165 ASN A C 1
ATOM 1339 O O . ASN A 1 165 ? -15.259 2.686 17.521 1.00 74.94 165 ASN A O 1
ATOM 1343 N N . PRO A 1 166 ? -15.718 4.069 19.240 1.00 67.56 166 PRO A N 1
ATOM 1344 C CA . PRO A 1 166 ? -15.380 3.100 20.288 1.00 67.56 166 PRO A CA 1
ATOM 1345 C C . PRO A 1 166 ? -16.184 1.795 20.220 1.00 67.56 166 PRO A C 1
ATOM 1347 O O . PRO A 1 166 ? -15.697 0.736 20.623 1.00 67.56 166 PRO A O 1
ATOM 1350 N N . GLN A 1 167 ? -17.401 1.840 19.672 1.00 64.25 167 GLN A N 1
ATOM 1351 C CA . GLN A 1 167 ? -18.285 0.675 19.553 1.00 64.25 167 GLN A CA 1
ATOM 1352 C C . GLN A 1 167 ? -17.877 -0.300 18.440 1.00 64.25 167 GLN A C 1
ATOM 1354 O O . GLN A 1 167 ? -18.381 -1.424 18.389 1.00 64.25 167 GLN A O 1
ATOM 1359 N N . ASP A 1 168 ? -16.960 0.085 17.552 1.00 62.09 168 ASP A N 1
ATOM 1360 C CA . ASP A 1 168 ? -16.578 -0.774 16.443 1.00 62.09 168 ASP A CA 1
ATOM 1361 C C . ASP A 1 168 ? -15.610 -1.880 16.886 1.00 62.09 168 ASP A C 1
ATOM 1363 O O . ASP A 1 168 ? -14.524 -1.629 17.419 1.00 62.09 168 ASP A O 1
ATOM 1367 N N . ARG A 1 169 ? -16.013 -3.132 16.654 1.00 61.69 169 ARG A N 1
ATOM 1368 C CA . ARG A 1 169 ? -15.229 -4.340 16.960 1.00 61.69 169 ARG A CA 1
ATOM 1369 C C . ARG A 1 169 ? -14.117 -4.612 15.947 1.00 61.69 169 ARG A C 1
ATOM 1371 O O . ARG A 1 169 ? -13.288 -5.481 16.195 1.00 61.69 169 ARG A O 1
ATOM 1378 N N . ARG A 1 170 ? -14.099 -3.913 14.807 1.00 60.06 170 ARG A N 1
ATOM 1379 C CA . ARG A 1 170 ? -13.072 -4.079 13.763 1.00 60.06 170 ARG A CA 1
ATOM 1380 C C . ARG A 1 170 ? -11.730 -3.440 14.122 1.00 60.06 170 ARG A C 1
ATOM 1382 O O . ARG A 1 170 ? -10.732 -3.794 13.502 1.00 60.06 170 ARG A O 1
ATOM 1389 N N . PHE A 1 171 ? -11.712 -2.533 15.100 1.00 58.34 171 PHE A N 1
ATOM 1390 C CA . PHE A 1 171 ? -10.521 -1.798 15.523 1.00 58.34 171 PHE A CA 1
ATOM 1391 C C . PHE A 1 171 ? -10.174 -2.125 16.978 1.00 58.34 171 PHE A C 1
ATOM 1393 O O . PHE A 1 171 ? -11.060 -2.238 17.831 1.00 58.34 171 PHE A O 1
ATOM 1400 N N . SER A 1 172 ? -8.882 -2.286 17.254 1.00 57.41 172 SER A N 1
ATOM 1401 C CA . SER A 1 172 ? -8.370 -2.675 18.573 1.00 57.41 172 SER A CA 1
ATOM 1402 C C . SER A 1 172 ? -7.783 -1.475 19.315 1.00 57.41 172 SER A C 1
ATOM 1404 O O . SER A 1 172 ? -6.991 -0.734 18.743 1.00 57.41 172 SER A O 1
ATOM 1406 N N . ASP A 1 173 ? -8.107 -1.336 20.605 1.00 44.69 173 ASP A N 1
ATOM 1407 C CA . ASP A 1 173 ? -7.547 -0.299 21.495 1.00 44.69 173 ASP A CA 1
ATOM 1408 C C . ASP A 1 173 ? -6.106 -0.584 21.947 1.00 44.69 173 ASP A C 1
ATOM 1410 O O . ASP A 1 173 ? -5.413 0.311 22.422 1.00 44.69 173 ASP A O 1
ATOM 1414 N N . SER A 1 174 ? -5.635 -1.828 21.807 1.00 40.22 174 SER A N 1
ATOM 1415 C CA . SER A 1 174 ? -4.294 -2.224 22.237 1.00 40.22 174 SER A CA 1
ATOM 1416 C C . SER A 1 174 ? -3.488 -2.822 21.077 1.00 40.22 174 SER A C 1
ATOM 1418 O O . SER A 1 174 ? -3.856 -3.888 20.573 1.00 40.22 174 SER A O 1
ATOM 1420 N N . PRO A 1 175 ? -2.393 -2.170 20.636 1.00 44.88 175 PRO A N 1
ATOM 1421 C CA . PRO A 1 175 ? -1.528 -2.679 19.570 1.00 44.88 175 PRO A CA 1
ATOM 1422 C C . PRO A 1 175 ? -0.547 -3.766 2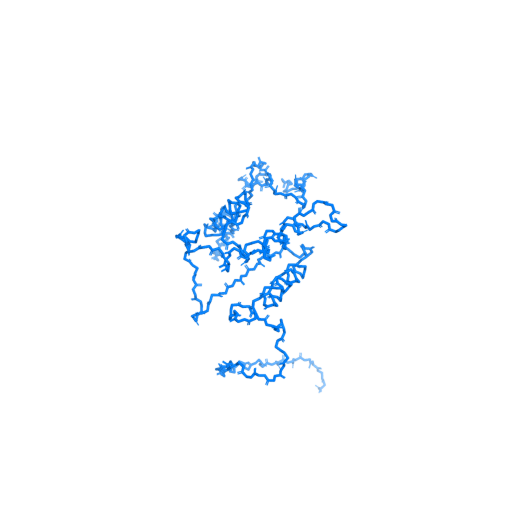0.041 1.00 44.88 175 PRO A C 1
ATOM 1424 O O . PRO A 1 175 ? 0.072 -4.424 19.208 1.00 44.88 175 PRO A O 1
ATOM 1427 N N . PHE A 1 176 ? -0.417 -3.983 21.353 1.00 34.78 176 PHE A N 1
ATOM 1428 C CA . PHE A 1 176 ? 0.421 -5.024 21.945 1.00 34.78 176 PHE A CA 1
ATOM 1429 C C . PHE A 1 176 ? -0.384 -5.774 23.009 1.00 34.78 176 PHE A C 1
ATOM 1431 O O . PHE A 1 176 ? -0.851 -5.142 23.957 1.00 34.78 176 PHE A O 1
ATOM 1438 N N . PRO A 1 177 ? -0.550 -7.105 22.919 1.00 36.84 177 PRO A N 1
ATOM 1439 C CA . PRO A 1 177 ? -1.090 -7.853 24.040 1.00 36.84 177 PRO A CA 1
ATOM 1440 C C . PRO A 1 177 ? -0.078 -7.782 25.189 1.00 36.84 177 PRO A C 1
ATOM 1442 O O . PRO A 1 177 ? 0.893 -8.534 25.229 1.00 36.84 177 PRO A O 1
ATOM 1445 N N . THR A 1 178 ? -0.290 -6.862 26.131 1.00 30.92 178 THR A N 1
ATOM 1446 C CA . THR A 1 178 ? 0.259 -7.007 27.473 1.00 30.92 178 THR A CA 1
ATOM 1447 C C . THR A 1 178 ? -0.396 -8.248 28.068 1.00 30.92 178 THR A C 1
ATOM 1449 O O . THR A 1 178 ? -1.620 -8.392 28.104 1.00 30.92 178 THR A O 1
ATOM 1452 N N . SER A 1 179 ? 0.452 -9.209 28.420 1.00 37.69 179 SER A N 1
ATOM 1453 C CA . SER A 1 179 ? 0.110 -10.468 29.071 1.00 37.69 179 SER A CA 1
ATOM 1454 C C . SER A 1 179 ? -0.907 -10.239 30.190 1.00 37.69 179 SER A C 1
ATOM 1456 O O . SER A 1 179 ? -0.582 -9.616 31.198 1.00 37.69 179 SER A O 1
ATOM 1458 N N . GLY A 1 180 ? -2.138 -10.722 30.013 1.00 38.09 180 GLY A N 1
ATOM 1459 C CA . GLY A 1 180 ? -3.161 -10.608 31.055 1.00 38.09 180 GLY A CA 1
ATOM 1460 C C . GLY A 1 180 ? -4.601 -10.892 30.636 1.00 38.09 180 GLY A C 1
ATOM 1461 O O . GLY A 1 180 ? -5.438 -11.105 31.505 1.00 38.09 180 GLY A O 1
ATOM 1462 N N . ARG A 1 181 ? -4.927 -10.953 29.339 1.00 31.11 181 ARG A N 1
ATOM 1463 C CA . ARG A 1 181 ? -6.225 -11.484 28.888 1.00 31.11 181 ARG A CA 1
ATOM 1464 C C . ARG A 1 181 ? -6.004 -12.602 27.886 1.00 31.11 181 ARG A C 1
ATOM 1466 O O . ARG A 1 181 ? -5.487 -12.392 26.793 1.00 31.11 181 ARG A O 1
ATOM 1473 N N . THR A 1 182 ? -6.359 -13.799 28.324 1.00 33.50 182 THR A N 1
ATOM 1474 C CA . THR A 1 182 ? -6.352 -15.061 27.596 1.00 33.50 182 THR A CA 1
ATOM 1475 C C . THR A 1 182 ? -7.192 -14.957 26.322 1.00 33.50 182 THR A C 1
ATOM 1477 O O . THR A 1 182 ? -8.382 -15.251 26.299 1.00 33.50 182 THR A O 1
ATOM 1480 N N . CYS A 1 183 ? -6.554 -14.566 25.220 1.00 31.08 183 CYS A N 1
ATOM 1481 C CA . CYS A 1 183 ? -6.961 -15.042 23.908 1.00 31.08 183 CYS A CA 1
ATOM 1482 C C . CYS A 1 183 ? -6.470 -16.489 23.822 1.00 31.08 183 CYS A C 1
ATOM 1484 O O . CYS A 1 183 ? -5.263 -16.734 23.840 1.00 31.08 183 CYS A O 1
ATOM 1486 N N . GLY A 1 184 ? -7.403 -17.441 23.847 1.00 31.72 184 GLY A N 1
ATOM 1487 C CA . GLY A 1 184 ? -7.119 -18.870 23.829 1.00 31.72 184 GLY A CA 1
ATOM 1488 C C . GLY A 1 184 ? -6.385 -19.285 22.557 1.00 31.72 184 GLY A C 1
ATOM 1489 O O . GLY A 1 184 ? -7.004 -19.665 21.569 1.00 31.72 184 GLY A O 1
ATOM 1490 N N . MET A 1 185 ? -5.055 -19.251 22.594 1.00 30.98 185 MET A N 1
ATOM 1491 C CA . MET A 1 185 ? -4.227 -20.110 21.762 1.00 30.98 185 MET A CA 1
ATOM 1492 C C . MET A 1 185 ? -4.234 -21.483 22.420 1.00 30.98 185 MET A C 1
ATOM 1494 O O . MET A 1 185 ? -3.530 -21.719 23.398 1.00 30.98 185 MET A O 1
ATOM 1498 N N . ASN A 1 186 ? -5.072 -22.374 21.898 1.00 28.11 186 ASN A N 1
ATOM 1499 C CA . ASN A 1 186 ? -4.994 -23.788 22.218 1.00 28.11 186 ASN A CA 1
ATOM 1500 C C . ASN A 1 186 ? -3.677 -24.308 21.623 1.00 28.11 186 ASN A C 1
ATOM 1502 O O . ASN A 1 186 ? -3.572 -24.583 20.426 1.00 28.11 186 ASN A O 1
ATOM 1506 N N . THR A 1 187 ? -2.630 -24.325 22.442 1.00 33.28 187 THR A N 1
ATOM 1507 C CA . THR A 1 187 ? -1.317 -24.868 22.112 1.00 33.28 187 THR A CA 1
ATOM 1508 C C . THR A 1 187 ? -1.420 -26.386 22.058 1.00 33.28 187 THR A C 1
ATOM 1510 O O . THR A 1 187 ? -1.195 -27.098 23.034 1.00 33.28 187 THR A O 1
ATOM 1513 N N . GLY A 1 188 ? -1.751 -26.888 20.868 1.00 27.66 188 GLY A N 1
ATOM 1514 C CA . GLY A 1 188 ? -1.508 -28.269 20.475 1.00 27.66 188 GLY A CA 1
ATOM 1515 C C . GLY A 1 188 ? -0.013 -28.565 20.550 1.00 27.66 188 GLY A C 1
ATOM 1516 O O . GLY A 1 188 ? 0.761 -28.252 19.648 1.00 27.66 188 GLY A O 1
ATOM 1517 N N . ARG A 1 189 ? 0.375 -29.134 21.684 1.00 30.25 189 ARG A N 1
ATOM 1518 C CA . ARG A 1 189 ? 1.660 -29.741 22.016 1.00 30.25 189 ARG A CA 1
ATOM 1519 C C . ARG A 1 189 ? 2.129 -30.636 20.858 1.00 30.25 189 ARG A C 1
ATOM 1521 O O . ARG A 1 189 ? 1.613 -31.730 20.682 1.00 30.25 189 ARG A O 1
ATOM 1528 N N . THR A 1 190 ? 3.121 -30.196 20.088 1.00 28.25 190 THR A N 1
ATOM 1529 C CA . THR A 1 190 ? 3.984 -31.112 19.327 1.00 28.25 190 THR A CA 1
ATOM 1530 C C . THR A 1 190 ? 5.419 -30.800 19.710 1.00 28.25 190 THR A C 1
ATOM 1532 O O . THR A 1 190 ? 6.026 -29.827 19.271 1.00 28.25 190 THR A O 1
ATOM 1535 N N . THR A 1 191 ? 5.915 -31.605 20.637 1.00 28.75 191 THR A N 1
ATOM 1536 C CA . THR A 1 191 ? 7.309 -31.699 21.050 1.00 28.75 191 THR A CA 1
ATOM 1537 C C . THR A 1 191 ? 8.168 -32.107 19.856 1.00 28.75 191 THR A C 1
ATOM 1539 O O . THR A 1 191 ? 8.085 -33.244 19.403 1.00 28.75 191 THR A O 1
ATOM 1542 N N . LEU A 1 192 ? 9.021 -31.206 19.371 1.00 26.69 192 LEU A N 1
ATOM 1543 C CA . LEU A 1 192 ? 10.205 -31.569 18.595 1.00 26.69 192 LEU A CA 1
ATOM 1544 C C . LEU A 1 192 ? 11.421 -31.357 19.495 1.00 26.69 192 LEU A C 1
ATOM 1546 O O . LEU A 1 192 ? 11.890 -30.241 19.709 1.00 26.69 192 LEU A O 1
ATOM 1550 N N . SER A 1 193 ? 11.879 -32.464 20.075 1.00 26.36 193 SER A N 1
ATOM 1551 C CA . SER A 1 193 ? 13.147 -32.589 20.779 1.00 26.36 193 SER A CA 1
ATOM 1552 C C . SER A 1 193 ? 14.300 -32.315 19.810 1.00 26.36 193 SER A C 1
ATOM 1554 O O . SER A 1 193 ? 14.642 -33.162 18.986 1.00 26.36 193 SER A O 1
ATOM 1556 N N . ALA A 1 194 ? 14.916 -31.140 19.910 1.00 29.59 194 ALA A N 1
ATOM 1557 C CA . ALA A 1 194 ? 16.218 -30.883 19.313 1.00 29.59 194 ALA A CA 1
ATOM 1558 C C . ALA A 1 194 ? 17.300 -31.453 20.245 1.00 29.59 194 ALA A C 1
ATOM 1560 O O . ALA A 1 194 ? 17.698 -30.821 21.223 1.00 29.59 194 ALA A O 1
ATOM 1561 N N . GLY A 1 195 ? 17.740 -32.680 19.958 1.00 26.91 195 GLY A N 1
ATOM 1562 C CA . GLY A 1 195 ? 18.934 -33.270 20.554 1.00 26.91 195 GLY A CA 1
ATOM 1563 C C . GLY A 1 195 ? 20.175 -32.516 20.084 1.00 26.91 195 GLY A C 1
ATOM 1564 O O . GLY A 1 195 ? 20.618 -32.670 18.949 1.00 26.91 195 GLY A O 1
ATOM 1565 N N . ALA A 1 196 ? 20.723 -31.681 20.962 1.00 30.27 196 ALA A N 1
ATOM 1566 C CA . ALA A 1 196 ? 22.017 -31.044 20.787 1.00 30.27 196 ALA A CA 1
ATOM 1567 C C . ALA A 1 196 ? 23.134 -32.049 21.118 1.00 30.27 196 ALA A C 1
ATOM 1569 O O . ALA A 1 196 ? 23.521 -32.194 22.275 1.00 30.27 196 ALA A O 1
ATOM 1570 N N . ALA A 1 197 ? 23.675 -32.730 20.108 1.00 29.75 197 ALA A N 1
ATOM 1571 C CA . ALA A 1 197 ? 24.944 -33.440 20.239 1.00 29.75 197 ALA A CA 1
ATOM 1572 C C . ALA A 1 197 ? 26.095 -32.438 20.051 1.00 29.75 197 ALA A C 1
ATOM 1574 O O . ALA A 1 197 ? 26.497 -32.115 18.935 1.00 29.75 197 ALA A O 1
ATOM 1575 N N . ARG A 1 198 ? 26.597 -31.905 21.171 1.00 31.56 198 ARG A N 1
ATOM 1576 C CA . ARG A 1 198 ? 27.920 -31.275 21.251 1.00 31.56 198 ARG A CA 1
ATOM 1577 C C . ARG A 1 198 ? 28.959 -32.389 21.349 1.00 31.56 198 ARG A C 1
ATOM 1579 O O . ARG A 1 198 ? 29.001 -33.083 22.357 1.00 31.56 198 ARG A O 1
ATOM 1586 N N . THR A 1 199 ? 29.833 -32.513 20.362 1.00 31.73 199 THR A N 1
ATOM 1587 C CA . THR A 1 199 ? 31.099 -33.245 20.501 1.00 31.73 199 THR A CA 1
ATOM 1588 C C . THR A 1 199 ? 32.242 -32.250 20.352 1.00 31.73 199 THR A C 1
ATOM 1590 O O . THR A 1 199 ? 32.756 -32.022 19.261 1.00 31.73 199 THR A O 1
ATOM 1593 N N . GLY A 1 200 ? 32.584 -31.607 21.471 1.00 29.94 200 GLY A N 1
ATOM 1594 C CA . GLY A 1 200 ? 33.894 -31.005 21.713 1.00 29.94 200 GLY A CA 1
ATOM 1595 C C . GLY A 1 200 ? 34.736 -32.017 22.488 1.00 29.94 200 GLY A C 1
ATOM 1596 O O . GLY A 1 200 ? 34.227 -32.655 23.406 1.00 29.94 200 GLY A O 1
ATOM 1597 N N . GLY A 1 201 ? 35.978 -32.227 22.060 1.00 28.80 201 GLY A N 1
ATOM 1598 C CA . GLY A 1 201 ? 36.833 -33.294 22.570 1.00 28.80 201 GLY A CA 1
ATOM 1599 C C . GLY A 1 201 ? 37.594 -32.995 23.866 1.00 28.80 201 GLY A C 1
ATOM 1600 O O . GLY A 1 201 ? 37.552 -31.887 24.401 1.00 28.80 201 GLY A O 1
ATOM 1601 N N . ARG A 1 202 ? 38.390 -34.018 24.222 1.00 27.52 202 ARG A N 1
ATOM 1602 C CA . ARG A 1 202 ? 39.644 -34.070 25.007 1.00 27.52 202 ARG A CA 1
ATOM 1603 C C . ARG A 1 202 ? 39.586 -34.768 26.380 1.00 27.52 202 ARG A C 1
ATOM 1605 O O . ARG A 1 202 ? 38.750 -34.450 27.213 1.00 27.52 202 ARG A O 1
ATOM 1612 N N . LEU A 1 203 ? 40.621 -35.604 26.577 1.00 30.31 203 LEU A N 1
ATOM 1613 C CA . LEU A 1 203 ? 41.176 -36.222 27.799 1.00 30.31 203 LEU A CA 1
ATOM 1614 C C . LEU A 1 203 ? 40.646 -37.615 28.194 1.00 30.31 203 LEU A C 1
ATOM 1616 O O . LEU A 1 203 ? 39.774 -37.739 29.047 1.00 30.31 203 LEU A O 1
ATOM 1620 N N . ARG A 1 204 ? 41.273 -38.672 27.666 1.00 31.36 204 ARG A N 1
ATOM 1621 C CA . ARG A 1 204 ? 42.382 -39.407 28.308 1.00 31.36 204 ARG A CA 1
ATOM 1622 C C . ARG A 1 204 ? 43.161 -40.185 27.254 1.00 31.36 204 ARG A C 1
ATOM 1624 O O . ARG A 1 204 ? 42.536 -40.533 26.230 1.00 31.36 204 ARG A O 1
#